Protein 8OIU (pdb70)

Secondary structure (DSSP, 8-state):
--------HHHHHHHHHHHHHHHSS---EE--EEE-HHHHHHHHHHHHHHHHHT-----HHHHHHHHHHHHHHT-TTTT----SSSSS------S----EE-EE-SSSEE-PBPS--SS--HHHHHHHHHHHHHHHHTT---GGGTS--S-EEEE-TTTT---------SS----EEE---EEEEEEETTEEEEEEEEE--EE--TTT--SHHHHHHHHHHHHHHH-HHHHT-

Structure (mmCIF, N/CA/C/O backbone):
data_8OIU
#
_entry.id   8OIU
#
loop_
_atom_site.group_PDB
_atom_site.id
_atom_site.type_symbol
_atom_site.label_atom_id
_atom_site.label_alt_id
_atom_site.label_comp_id
_atom_site.label_asym_id
_atom_site.label_entity_id
_atom_site.label_seq_id
_atom_site.pdbx_PDB_ins_code
_atom_site.Cartn_x
_atom_site.Cartn_y
_atom_site.Cartn_z
_atom_site.occupancy
_atom_site.B_iso_or_equiv
_atom_site.auth_seq_id
_atom_site.auth_comp_id
_atom_site.auth_asym_id
_atom_site.auth_atom_id
_atom_site.pdbx_PDB_model_num
ATOM 1 N N . GLU A 1 188 ? 215.094 149.263 220.230 1.00 51.68 188 GLU A N 1
ATOM 2 C CA . GLU A 1 188 ? 213.992 149.615 219.343 1.00 51.38 188 GLU A CA 1
ATOM 3 C C . GLU A 1 188 ? 212.926 148.525 219.344 1.00 53.42 188 GLU A C 1
ATOM 4 O O . GLU A 1 188 ? 211.850 148.694 218.772 1.00 54.30 188 GLU A O 1
ATOM 10 N N . GLU A 1 189 ? 213.237 147.405 219.990 1.00 54.71 189 GLU A N 1
ATOM 11 C CA . GLU A 1 189 ? 212.351 146.252 220.054 1.00 54.72 189 GLU A CA 1
ATOM 12 C C . GLU A 1 189 ? 212.241 145.780 221.496 1.00 54.14 189 GLU A C 1
ATOM 13 O O . GLU A 1 189 ? 213.254 145.663 222.194 1.00 52.95 189 GLU A O 1
ATOM 19 N N . ARG A 1 190 ? 210.989 145.459 221.854 1.00 56.05 190 ARG A N 1
ATOM 20 C CA . ARG A 1 190 ? 210.645 145.084 223.243 1.00 56.97 190 ARG A CA 1
ATOM 21 C C . ARG A 1 190 ? 210.550 143.566 223.410 1.00 55.72 190 ARG A C 1
ATOM 22 O O . ARG A 1 190 ? 210.153 142.880 222.449 1.00 53.79 190 ARG A O 1
ATOM 30 N N . ARG A 1 191 ? 210.864 143.075 224.614 1.00 55.69 191 ARG A N 1
ATOM 31 C CA . ARG A 1 191 ? 210.881 141.632 224.853 1.00 53.25 191 ARG A CA 1
ATOM 32 C C . ARG A 1 191 ? 209.540 141.243 225.465 1.00 50.71 191 ARG A C 1
ATOM 33 O O . ARG A 1 191 ? 209.245 141.567 226.616 1.00 51.43 191 ARG A O 1
ATOM 41 N N . VAL A 1 192 ? 208.720 140.536 224.691 1.00 48.92 192 VAL A N 1
ATOM 42 C CA . VAL A 1 192 ? 207.419 140.085 225.167 1.00 45.61 192 VAL A CA 1
ATOM 43 C C . VAL A 1 192 ? 207.293 138.582 224.959 1.00 42.70 192 VAL A C 1
ATOM 44 O O . VAL A 1 192 ? 207.582 138.046 223.883 1.00 42.12 192 VAL A O 1
ATOM 48 N N . LYS A 1 193 ? 206.870 137.894 226.014 1.00 41.65 193 LYS A N 1
ATOM 49 C CA . LYS A 1 193 ? 206.601 136.468 225.992 1.00 41.62 193 LYS A CA 1
ATOM 50 C C . LYS A 1 193 ? 205.204 136.235 225.420 1.00 42.03 193 LYS A C 1
ATOM 51 O O . LYS A 1 193 ? 204.590 137.135 224.840 1.00 42.90 193 LYS A O 1
ATOM 57 N N . MET A 1 194 ? 204.690 135.020 225.571 1.00 41.72 194 MET A N 1
ATOM 58 C CA . MET A 1 194 ? 203.356 134.704 225.085 1.00 39.60 194 MET A CA 1
ATOM 59 C C . MET A 1 194 ? 202.514 134.061 226.175 1.00 39.51 194 MET A C 1
ATOM 60 O O . MET A 1 194 ? 202.899 133.988 227.345 1.00 41.65 194 MET A O 1
ATOM 65 N N . ASN A 1 195 ? 201.350 133.585 225.759 1.00 37.65 195 ASN A N 1
ATOM 66 C CA . ASN A 1 195 ? 200.446 132.827 226.602 1.00 37.74 195 ASN A CA 1
ATOM 67 C C . ASN A 1 195 ? 200.372 131.381 226.124 1.00 38.59 195 ASN A C 1
ATOM 68 O O . ASN A 1 195 ? 200.819 131.039 225.026 1.00 37.35 195 ASN A O 1
ATOM 73 N N . ARG A 1 196 ? 199.805 130.525 226.976 1.00 40.05 196 ARG A N 1
ATOM 74 C CA . ARG A 1 196 ? 199.737 129.103 226.657 1.00 39.14 196 ARG A CA 1
ATOM 75 C C . ARG A 1 196 ? 198.891 128.840 225.419 1.00 37.28 196 ARG A C 1
ATOM 76 O O . ARG A 1 196 ? 199.256 128.003 224.584 1.00 35.89 196 ARG A O 1
ATOM 84 N N . MET A 1 197 ? 197.761 129.538 225.282 1.00 38.37 197 MET A N 1
ATOM 85 C CA . MET A 1 197 ? 196.879 129.293 224.146 1.00 37.20 197 MET A CA 1
ATOM 86 C C . MET A 1 197 ? 197.544 129.676 222.828 1.00 36.08 197 MET A C 1
ATOM 87 O O . MET A 1 197 ? 197.307 129.038 221.799 1.00 35.06 197 MET A O 1
ATOM 92 N N . ARG A 1 198 ? 198.389 130.710 222.834 1.00 37.19 198 ARG A N 1
ATOM 93 C CA . ARG A 1 198 ? 199.103 131.049 221.605 1.00 35.33 198 ARG A CA 1
ATOM 94 C C . ARG A 1 198 ? 200.071 129.947 221.191 1.00 33.26 198 ARG A C 1
ATOM 95 O O . ARG A 1 198 ? 200.122 129.576 220.011 1.00 32.57 198 ARG A O 1
ATOM 103 N N . LEU A 1 199 ? 200.832 129.401 222.140 1.00 33.55 199 LEU A N 1
ATOM 104 C CA . LEU A 1 199 ? 201.734 128.302 221.814 1.00 33.09 199 LEU A CA 1
ATOM 105 C C . LEU A 1 199 ? 200.955 127.089 221.324 1.00 32.48 199 LEU A C 1
ATOM 106 O O . LEU A 1 199 ? 201.346 126.437 220.347 1.00 32.57 199 LEU A O 1
ATOM 111 N N . ARG A 1 200 ? 199.838 126.776 221.986 1.00 32.47 200 ARG A N 1
ATOM 112 C CA . ARG A 1 200 ? 199.065 125.606 221.585 1.00 31.26 200 ARG A CA 1
ATOM 113 C C . ARG A 1 200 ? 198.431 125.788 220.209 1.00 31.57 200 ARG A C 1
ATOM 114 O O . ARG A 1 200 ? 198.411 124.838 219.417 1.00 31.88 200 ARG A O 1
ATOM 122 N N . ILE A 1 201 ? 197.927 126.987 219.890 1.00 31.02 201 ILE A N 1
ATOM 123 C CA . ILE A 1 201 ? 197.333 127.192 218.572 1.00 30.25 201 ILE A CA 1
ATOM 124 C C . ILE A 1 201 ? 198.412 127.151 217.500 1.00 29.07 201 ILE A C 1
ATOM 125 O O . ILE A 1 201 ? 198.198 126.604 216.415 1.00 28.47 201 ILE A O 1
ATOM 130 N N . ALA A 1 202 ? 199.598 127.694 217.792 1.00 29.49 202 ALA A N 1
ATOM 131 C CA . ALA A 1 202 ? 200.691 127.593 216.829 1.00 28.66 202 ALA A CA 1
ATOM 132 C C . ALA A 1 202 ? 201.068 126.138 216.575 1.00 27.38 202 ALA A C 1
ATOM 133 O O . ALA A 1 202 ? 201.229 125.719 215.420 1.00 25.96 202 ALA A O 1
ATOM 135 N N . GLU A 1 203 ? 201.183 125.345 217.643 1.00 27.65 203 GLU A N 1
ATOM 136 C CA . GLU A 1 203 ? 201.588 123.951 217.490 1.00 26.43 203 GLU A CA 1
ATOM 137 C C . GLU A 1 203 ? 200.534 123.160 216.726 1.00 27.22 203 GLU A C 1
ATOM 138 O O . GLU A 1 203 ? 200.863 122.410 215.799 1.00 26.62 203 GLU A O 1
ATOM 144 N N . ARG A 1 204 ? 199.258 123.319 217.088 1.00 28.16 204 ARG A N 1
ATOM 145 C CA . ARG A 1 204 ? 198.196 122.579 216.418 1.00 26.06 204 ARG A CA 1
ATOM 146 C C . ARG A 1 204 ? 197.942 123.067 214.998 1.00 24.98 204 ARG A C 1
ATOM 147 O O . ARG A 1 204 ? 197.488 122.279 214.161 1.00 25.07 204 ARG A O 1
ATOM 155 N N . LEU A 1 205 ? 198.239 124.329 214.696 1.00 24.36 205 LEU A N 1
ATOM 156 C CA . LEU A 1 205 ? 198.152 124.826 213.333 1.00 23.74 205 LEU A CA 1
ATOM 157 C C . LEU A 1 205 ? 199.271 124.282 212.463 1.00 22.50 205 LEU A C 1
ATOM 158 O O . LEU A 1 205 ? 199.028 123.920 211.306 1.00 20.52 205 LEU A O 1
ATOM 163 N N . LYS A 1 206 ? 200.493 124.208 212.997 1.00 22.02 206 LYS A N 1
ATOM 164 C CA . LYS A 1 206 ? 201.563 123.549 212.259 1.00 21.44 206 LYS A CA 1
ATOM 165 C C . LYS A 1 206 ? 201.272 122.067 212.068 1.00 22.38 206 LYS A C 1
ATOM 166 O O . LYS A 1 206 ? 201.573 121.511 211.006 1.00 23.18 206 LYS A O 1
ATOM 172 N N . GLN A 1 207 ? 200.693 121.414 213.078 1.00 22.48 207 GLN A N 1
ATOM 173 C CA . GLN A 1 207 ? 200.326 120.011 212.935 1.00 22.81 207 GLN A CA 1
ATOM 174 C C . GLN A 1 207 ? 199.221 119.820 211.905 1.00 21.58 207 GLN A C 1
ATOM 175 O O . GLN A 1 207 ? 199.188 118.793 211.218 1.00 21.94 207 GLN A O 1
ATOM 181 N N . SER A 1 208 ? 198.312 120.787 211.780 1.00 20.11 208 SER A N 1
ATOM 182 C CA . SER A 1 208 ? 197.242 120.708 210.794 1.00 19.47 208 SER A CA 1
ATOM 183 C C . SER A 1 208 ? 197.717 120.986 209.372 1.00 19.07 208 SER A C 1
ATOM 184 O O . SER A 1 208 ? 196.881 121.117 208.471 1.00 17.67 208 SER A O 1
ATOM 187 N N . GLN A 1 209 ? 199.027 121.084 209.147 1.00 19.34 209 GLN A N 1
ATOM 188 C CA . GLN A 1 209 ? 199.554 121.326 207.807 1.00 19.31 209 GLN A CA 1
ATOM 189 C C . GLN A 1 209 ? 200.572 120.300 207.340 1.00 18.93 209 GLN A C 1
ATOM 190 O O . GLN A 1 209 ? 200.661 120.067 206.130 1.00 18.53 209 GLN A O 1
ATOM 196 N N . ASN A 1 210 ? 201.344 119.678 208.230 1.00 19.25 210 ASN A N 1
ATOM 197 C CA . ASN A 1 210 ? 202.313 118.659 207.851 1.00 18.78 210 ASN A CA 1
ATOM 198 C C . ASN A 1 210 ? 201.731 117.253 207.942 1.00 19.87 210 ASN A C 1
ATOM 199 O O . ASN A 1 210 ? 202.450 116.268 207.744 1.00 19.82 210 ASN A O 1
ATOM 204 N N . THR A 1 211 ? 200.440 117.142 208.249 1.00 18.84 211 THR A N 1
ATOM 205 C CA . THR A 1 211 ? 199.780 115.846 208.325 1.00 16.75 211 THR A CA 1
ATOM 206 C C . THR A 1 211 ? 198.501 115.843 207.499 1.00 15.81 211 THR A C 1
ATOM 207 O O . THR A 1 211 ? 197.627 114.996 207.701 1.00 17.49 211 THR A O 1
ATOM 211 N N . ALA A 1 212 ? 198.381 116.787 206.569 1.00 15.38 212 ALA A N 1
ATOM 212 C CA . ALA A 1 212 ? 197.189 116.882 205.732 1.00 14.86 212 ALA A CA 1
ATOM 213 C C . ALA A 1 212 ? 197.535 117.666 204.480 1.00 14.58 212 ALA A C 1
ATOM 214 O O . ALA A 1 212 ? 197.963 118.821 204.573 1.00 16.75 212 ALA A O 1
ATOM 216 N N . ALA A 1 213 ? 197.348 117.050 203.317 1.00 13.35 213 ALA A N 1
ATOM 217 C CA . ALA A 1 213 ? 197.615 117.706 202.040 1.00 13.54 213 ALA A CA 1
ATOM 218 C C . ALA A 1 213 ? 196.506 118.711 201.764 1.00 13.57 213 ALA A C 1
ATOM 219 O O . ALA A 1 213 ? 195.362 118.338 201.504 1.00 12.85 213 ALA A O 1
ATOM 221 N N . SER A 1 214 ? 196.844 119.995 201.812 1.00 13.68 214 SER A N 1
ATOM 222 C CA . SER A 1 214 ? 195.860 121.062 201.687 1.00 12.66 214 SER A CA 1
ATOM 223 C C . SER A 1 214 ? 195.839 121.585 200.256 1.00 12.74 214 SER A C 1
ATOM 224 O O . SER A 1 214 ? 196.879 121.973 199.714 1.00 13.51 214 SER A O 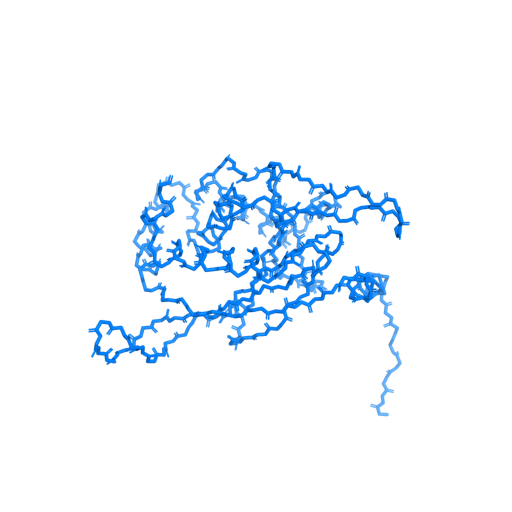1
ATOM 227 N N . LEU A 1 215 ? 194.655 121.594 199.649 1.00 12.30 215 LEU A N 1
ATOM 228 C CA . LEU A 1 215 ? 194.447 122.144 198.318 1.00 10.88 215 LEU A CA 1
ATOM 229 C C . LEU A 1 215 ? 193.209 123.022 198.340 1.00 10.48 215 LEU A C 1
ATOM 230 O O . LEU A 1 215 ? 192.201 122.661 198.951 1.00 11.79 215 LEU A O 1
ATOM 235 N N . THR A 1 216 ? 193.280 124.161 197.665 1.00 9.12 216 THR A N 1
ATOM 236 C CA . THR A 1 216 ? 192.225 125.159 197.714 1.00 9.07 216 THR A CA 1
ATOM 237 C C . THR A 1 216 ? 191.615 125.348 196.329 1.00 10.00 216 THR A C 1
ATOM 238 O O . THR A 1 216 ? 192.312 125.357 195.314 1.00 11.91 216 THR A O 1
ATOM 242 N N . THR A 1 217 ? 190.281 125.427 196.324 1.00 9.05 217 THR A N 1
ATOM 243 C CA . THR A 1 217 ? 189.563 125.690 195.057 1.00 9.01 217 THR A CA 1
ATOM 244 C C . THR A 1 217 ? 188.646 126.888 195.261 1.00 8.98 217 THR A C 1
ATOM 245 O O . THR A 1 217 ? 188.100 127.035 196.370 1.00 11.05 217 THR A O 1
ATOM 249 N N . PHE A 1 218 ? 188.487 127.694 194.224 1.00 8.25 218 PHE A N 1
ATOM 250 C CA . PHE A 1 218 ? 187.637 128.873 194.264 1.00 7.82 218 PHE A CA 1
ATOM 251 C C . PHE A 1 218 ? 186.508 128.751 193.251 1.00 9.76 218 PHE A C 1
ATOM 252 O O . PHE A 1 218 ? 186.575 127.950 192.315 1.00 10.87 218 PHE A O 1
ATOM 260 N N . ASN A 1 219 ? 185.464 129.554 193.450 1.00 10.12 219 ASN A N 1
ATOM 261 C CA . ASN A 1 219 ? 184.380 129.656 192.484 1.00 9.52 219 ASN A CA 1
ATOM 262 C C . ASN A 1 219 ? 183.654 130.975 192.685 1.00 8.57 219 ASN A C 1
ATOM 263 O O . ASN A 1 219 ? 183.818 131.643 193.707 1.00 9.00 219 ASN A O 1
ATOM 268 N N . GLU A 1 220 ? 182.848 131.333 191.695 1.00 9.73 220 GLU A N 1
ATOM 269 C CA . GLU A 1 220 ? 182.097 132.576 191.706 1.00 10.89 220 GLU A CA 1
ATOM 270 C C . GLU A 1 220 ? 180.606 132.282 191.798 1.00 11.95 220 GLU A C 1
ATOM 271 O O . GLU A 1 220 ? 180.081 131.419 191.089 1.00 13.38 220 GLU A O 1
ATOM 277 N N . VAL A 1 221 ? 179.921 133.008 192.679 1.00 9.59 221 VAL A N 1
ATOM 278 C CA . VAL A 1 221 ? 178.498 132.772 192.894 1.00 10.18 221 VAL A CA 1
ATOM 279 C C . VAL A 1 221 ? 177.725 134.085 192.932 1.00 12.05 221 VAL A C 1
ATOM 280 O O . VAL A 1 221 ? 178.028 134.980 193.728 1.00 12.42 221 VAL A O 1
ATOM 284 N N . ASP A 1 222 ? 176.724 134.211 192.065 1.00 12.46 222 ASP A N 1
ATOM 285 C CA . ASP A 1 222 ? 175.817 135.347 192.132 1.00 12.71 222 ASP A CA 1
ATOM 286 C C . ASP A 1 222 ? 174.942 135.228 193.372 1.00 13.96 222 ASP A C 1
ATOM 287 O O . ASP A 1 222 ? 174.527 134.132 193.755 1.00 14.31 222 ASP A O 1
ATOM 292 N N . MET A 1 223 ? 174.658 136.365 194.004 1.00 14.16 223 MET A N 1
ATOM 293 C CA . MET A 1 223 ? 174.123 136.355 195.358 1.00 14.27 223 MET A CA 1
ATOM 294 C C . MET A 1 223 ? 172.939 137.298 195.542 1.00 17.72 223 MET A C 1
ATOM 295 O O . MET A 1 223 ? 172.452 137.445 196.668 1.00 19.06 223 MET A O 1
ATOM 300 N N . SER A 1 224 ? 172.453 137.924 194.467 1.00 17.92 224 SER A N 1
ATOM 301 C CA . SER A 1 224 ? 171.387 138.916 194.589 1.00 18.11 224 SER A CA 1
ATOM 302 C C . SER A 1 224 ? 170.095 138.299 195.115 1.00 19.97 224 SER A C 1
ATOM 303 O O . SER A 1 224 ? 169.401 138.903 195.948 1.00 22.86 224 SER A O 1
ATOM 306 N N . ALA A 1 225 ? 169.747 137.107 194.626 1.00 18.11 225 ALA A N 1
ATOM 307 C CA . ALA A 1 225 ? 168.530 136.448 195.086 1.00 20.09 225 ALA A CA 1
ATOM 308 C C . ALA A 1 225 ? 168.588 136.190 196.584 1.00 23.19 225 ALA A C 1
ATOM 309 O O . ALA A 1 225 ? 167.595 136.383 197.297 1.00 25.07 225 ALA A O 1
ATOM 311 N N . LEU A 1 226 ? 169.752 135.765 197.078 1.00 22.75 226 LEU A N 1
ATOM 312 C CA . LEU A 1 226 ? 169.921 135.600 198.515 1.00 20.32 226 LEU A CA 1
ATOM 313 C C . LEU A 1 226 ? 169.719 136.919 199.245 1.00 21.27 226 LEU A C 1
ATOM 314 O O . LEU A 1 226 ? 169.135 136.945 200.330 1.00 22.02 226 LEU A O 1
ATOM 319 N N . ILE A 1 227 ? 170.173 138.029 198.661 1.00 21.77 227 ILE A N 1
ATOM 320 C CA . ILE A 1 227 ? 170.034 139.324 199.324 1.00 22.20 227 ILE A CA 1
ATOM 321 C C . ILE A 1 227 ? 168.565 139.714 199.452 1.00 22.78 227 ILE A C 1
ATOM 322 O O . ILE A 1 227 ? 168.108 140.124 200.528 1.00 23.66 227 ILE A O 1
ATOM 327 N N . GLU A 1 228 ? 167.806 139.615 198.357 1.00 22.17 228 GLU A N 1
ATOM 328 C CA . GLU A 1 228 ? 166.399 140.010 198.428 1.00 23.36 228 GLU A CA 1
ATOM 329 C C . GLU A 1 228 ? 165.618 139.086 199.358 1.00 24.04 228 GLU A C 1
ATOM 330 O O . GLU A 1 228 ? 164.829 139.550 200.202 1.00 25.80 228 GLU A O 1
ATOM 336 N N . PHE A 1 229 ? 165.837 137.774 199.224 1.00 23.26 229 PHE A N 1
ATOM 337 C CA . PHE A 1 229 ? 165.244 136.807 200.136 1.00 25.24 229 PHE A CA 1
ATOM 338 C C . PHE A 1 229 ? 165.544 137.177 201.581 1.00 27.74 229 PHE A C 1
ATOM 339 O O . PHE A 1 229 ? 164.637 137.256 202.423 1.00 28.34 229 PHE A O 1
ATOM 347 N N . ARG A 1 230 ? 166.818 137.446 201.873 1.00 27.15 230 ARG A N 1
ATOM 348 C CA . ARG A 1 230 ? 167.229 137.682 203.246 1.00 25.68 230 ARG A CA 1
ATOM 349 C C . ARG A 1 230 ? 166.598 138.946 203.799 1.00 25.44 230 ARG A C 1
ATOM 350 O O . ARG A 1 230 ? 166.116 138.935 204.926 1.00 27.26 230 ARG A O 1
ATOM 358 N N . ASN A 1 231 ? 166.537 140.032 203.024 1.00 25.90 231 ASN A N 1
ATOM 359 C CA . ASN A 1 231 ? 165.991 141.257 203.604 1.00 28.12 231 ASN A CA 1
ATOM 360 C C . ASN A 1 231 ? 164.492 141.124 203.854 1.00 28.59 231 ASN A C 1
ATOM 361 O O . ASN A 1 231 ? 164.009 141.388 204.970 1.00 28.00 231 ASN A O 1
ATOM 366 N N . LYS A 1 232 ? 163.743 140.669 202.841 1.00 28.18 232 LYS A N 1
ATOM 367 C CA . LYS A 1 232 ? 162.294 140.590 203.001 1.00 28.28 232 LYS A CA 1
ATOM 368 C C . LYS A 1 232 ? 161.921 139.637 204.129 1.00 27.73 232 LYS A C 1
ATOM 369 O O . LYS A 1 232 ? 161.213 140.010 205.080 1.00 27.32 232 LYS A O 1
ATOM 375 N N . TYR A 1 233 ? 162.427 138.416 204.082 1.00 27.38 233 TYR A N 1
ATOM 376 C CA . TYR A 1 233 ? 161.996 137.500 205.117 1.00 27.99 233 TYR A CA 1
ATOM 377 C C . TYR A 1 233 ? 162.827 137.626 206.382 1.00 29.76 233 TYR A C 1
ATOM 378 O O . TYR A 1 233 ? 162.474 137.017 207.388 1.00 30.76 233 TYR A O 1
ATOM 387 N N . LYS A 1 234 ? 163.837 138.497 206.393 1.00 29.60 234 LYS A N 1
ATOM 388 C CA . LYS A 1 234 ? 164.484 138.883 207.636 1.00 29.03 234 LYS A CA 1
ATOM 389 C C . LYS A 1 234 ? 163.580 139.787 208.447 1.00 29.91 234 LYS A C 1
ATOM 390 O O . LYS A 1 234 ? 163.395 139.574 209.648 1.00 31.54 234 LYS A O 1
ATOM 396 N N . ASP A 1 235 ? 162.995 140.803 207.807 1.00 30.52 235 ASP A N 1
ATOM 397 C CA . ASP A 1 235 ? 162.018 141.599 208.545 1.00 31.01 235 ASP A CA 1
ATOM 398 C C . ASP A 1 235 ? 160.814 140.742 208.923 1.00 30.81 235 ASP A C 1
ATOM 399 O O . ASP A 1 235 ? 160.295 140.843 210.045 1.00 31.85 235 ASP A O 1
ATOM 404 N N . GLU A 1 236 ? 160.391 139.850 208.020 1.00 30.52 236 GLU A N 1
ATOM 405 C CA . GLU A 1 236 ? 159.283 138.952 208.336 1.00 31.90 236 GLU A CA 1
ATOM 406 C C . GLU A 1 236 ? 159.585 138.078 209.556 1.00 33.41 236 GLU A C 1
ATOM 407 O O . GLU A 1 236 ? 158.761 137.953 210.468 1.00 34.41 236 GLU A O 1
ATOM 413 N N . VAL A 1 237 ? 160.776 137.474 209.600 1.00 31.48 237 VAL A N 1
ATOM 414 C CA . VAL A 1 237 ? 161.090 136.528 210.665 1.00 31.64 237 VAL A CA 1
ATOM 415 C C . VAL A 1 237 ? 161.425 137.262 211.957 1.00 33.58 237 VAL A C 1
ATOM 416 O O . VAL A 1 237 ? 161.242 136.725 213.054 1.00 34.01 237 VAL A O 1
ATOM 420 N N . LEU A 1 238 ? 161.924 138.495 211.855 1.00 33.31 238 LEU A N 1
ATOM 421 C CA . LEU A 1 238 ? 162.109 139.304 213.051 1.00 33.39 238 LEU A CA 1
ATOM 422 C C . LEU A 1 238 ? 160.766 139.645 213.675 1.00 35.06 238 LEU A C 1
ATOM 423 O O . LEU A 1 238 ? 160.623 139.648 214.903 1.00 35.53 238 LEU A O 1
ATOM 428 N N . LYS A 1 239 ? 159.766 139.93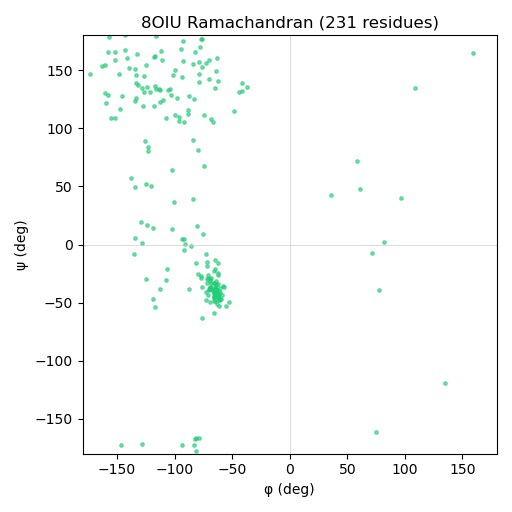9 212.840 1.00 34.66 239 LYS A N 1
ATOM 429 C CA . LYS A 1 239 ? 158.413 140.106 213.352 1.00 37.31 239 LYS A CA 1
ATOM 430 C C . LYS A 1 239 ? 157.893 138.806 213.964 1.00 37.40 239 LYS A C 1
ATOM 431 O O . LYS A 1 239 ? 157.339 138.821 215.068 1.00 37.31 239 LYS A O 1
ATOM 437 N N . LYS A 1 240 ? 158.100 137.675 213.287 1.00 37.15 240 LYS A N 1
ATOM 438 C CA . LYS A 1 240 ? 157.454 136.428 213.692 1.00 38.96 240 LYS A CA 1
ATOM 439 C C . LYS A 1 240 ? 158.116 135.804 214.918 1.00 39.52 240 LYS A C 1
ATOM 440 O O . LYS A 1 240 ? 157.491 135.678 215.976 1.00 40.33 240 LYS A O 1
ATOM 446 N N . THR A 1 241 ? 159.384 135.406 214.796 1.00 37.17 241 THR A N 1
ATOM 447 C CA . THR A 1 241 ? 160.069 134.678 215.855 1.00 35.87 241 THR A CA 1
ATOM 448 C C . THR A 1 241 ? 161.117 135.497 216.591 1.00 35.66 241 THR A C 1
ATOM 449 O O . THR A 1 241 ? 161.348 135.243 217.777 1.00 34.84 241 THR A O 1
ATOM 453 N N . GLY A 1 242 ? 161.757 136.457 215.930 1.00 35.15 242 GLY A N 1
ATOM 454 C CA . GLY A 1 242 ? 162.738 137.290 216.590 1.00 34.86 242 GLY A CA 1
ATOM 455 C C . GLY A 1 242 ? 164.176 136.868 216.409 1.00 33.58 242 GLY A C 1
ATOM 456 O O . GLY A 1 242 ? 164.955 136.937 217.366 1.00 33.29 242 GLY A O 1
ATOM 457 N N . VAL A 1 243 ? 164.559 136.428 215.210 1.00 32.79 243 VAL A N 1
ATOM 458 C CA . VAL A 1 243 ? 165.941 136.089 214.905 1.00 30.53 243 VAL A CA 1
ATOM 459 C C . VAL A 1 243 ? 166.372 136.888 213.683 1.00 29.64 243 VAL A C 1
ATOM 460 O O . VAL A 1 243 ? 165.556 137.290 212.852 1.00 31.80 243 VAL A O 1
ATOM 464 N N . LYS A 1 244 ? 167.678 137.119 213.586 1.00 28.31 244 LYS A N 1
ATOM 465 C CA . LYS A 1 244 ? 168.256 137.912 212.508 1.00 29.20 244 LYS A CA 1
ATOM 466 C C . LYS A 1 244 ? 168.655 136.979 211.372 1.00 29.04 244 LYS A C 1
ATOM 467 O O . LYS A 1 244 ? 169.653 136.258 211.473 1.00 28.94 244 LYS A O 1
ATOM 473 N N . LEU A 1 245 ? 167.875 136.994 210.296 1.00 28.05 245 LEU A N 1
ATOM 474 C CA . LEU A 1 245 ? 168.198 136.189 209.128 1.00 26.62 245 LEU A CA 1
ATOM 475 C C . LEU A 1 245 ? 169.499 136.681 208.505 1.00 27.22 245 LEU A C 1
ATOM 476 O O . LEU A 1 245 ? 169.701 137.886 208.336 1.00 27.61 245 LEU A O 1
ATOM 481 N N . GLY A 1 246 ? 170.382 135.747 208.167 1.00 26.03 246 GLY A N 1
ATOM 482 C CA . GLY A 1 246 ? 171.656 136.095 207.572 1.00 24.87 246 GLY A CA 1
ATOM 483 C C . GLY A 1 246 ? 172.095 135.096 206.524 1.00 22.52 246 GLY A C 1
ATOM 484 O O . GLY A 1 246 ? 171.391 134.118 206.264 1.00 22.44 246 GLY A O 1
ATOM 485 N N . PHE A 1 247 ? 173.256 135.326 205.912 1.00 21.62 247 PHE A N 1
ATOM 486 C CA . PHE A 1 247 ? 173.732 134.449 204.852 1.00 20.08 247 PHE A CA 1
ATOM 487 C C . PHE A 1 247 ? 174.308 133.147 205.380 1.00 20.70 247 PHE A C 1
ATOM 488 O O . PHE A 1 247 ? 174.273 132.130 204.675 1.00 19.94 247 PHE A O 1
ATOM 496 N N . MET A 1 248 ? 174.850 133.166 206.600 1.00 22.10 248 MET A N 1
ATOM 497 C CA . MET A 1 248 ? 175.541 131.997 207.126 1.00 21.49 248 MET A CA 1
ATOM 498 C C . MET A 1 248 ? 174.600 130.815 207.287 1.00 20.60 248 MET A C 1
ATOM 499 O O . MET A 1 248 ? 175.016 129.668 207.102 1.00 21.17 248 MET A O 1
ATOM 504 N N . SER A 1 249 ? 173.335 131.065 207.628 1.00 19.76 249 SER A N 1
ATOM 505 C CA . SER A 1 249 ? 172.370 129.975 207.719 1.00 20.29 249 SER A CA 1
ATOM 506 C C . SER A 1 249 ? 172.170 129.307 206.365 1.00 20.01 249 SER A C 1
ATOM 507 O O . SER A 1 249 ? 172.153 128.074 206.262 1.00 21.18 249 SER A O 1
ATOM 510 N N . ALA A 1 250 ? 172.019 130.111 205.310 1.00 19.02 250 ALA A N 1
ATOM 511 C CA . ALA A 1 250 ? 171.856 129.549 203.975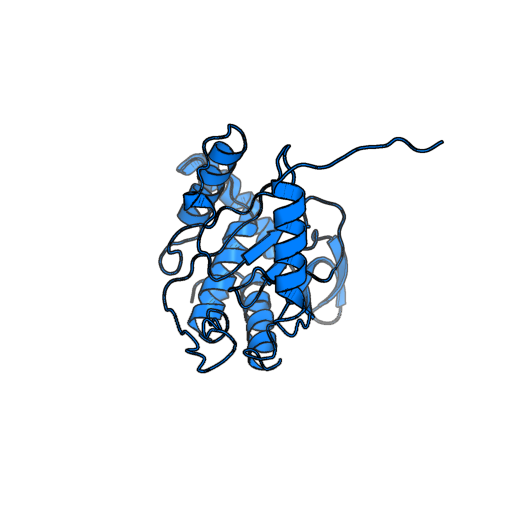 1.00 19.21 250 ALA A CA 1
ATOM 512 C C . ALA A 1 250 ? 173.091 128.764 203.558 1.00 16.77 250 ALA A C 1
ATOM 513 O O . ALA A 1 250 ? 172.980 127.670 202.990 1.00 17.43 250 ALA A O 1
ATOM 515 N N . PHE A 1 251 ? 174.278 129.306 203.836 1.00 16.39 251 PHE A N 1
ATOM 516 C CA . PHE A 1 251 ? 175.504 128.608 203.467 1.00 14.68 251 PHE A CA 1
ATOM 517 C C . PHE A 1 251 ? 175.644 127.298 204.230 1.00 14.69 251 PHE A C 1
ATOM 518 O O . PHE A 1 251 ? 176.039 126.277 203.656 1.00 15.35 251 PHE A O 1
ATOM 526 N N . SER A 1 252 ? 175.309 127.303 205.521 1.00 14.96 252 SER A N 1
ATOM 527 C CA . SER A 1 252 ? 175.383 126.080 206.311 1.00 15.66 252 SER A CA 1
ATOM 528 C C . SER A 1 252 ? 174.388 125.040 205.817 1.00 15.26 252 SER A C 1
ATOM 529 O O . SER A 1 252 ? 174.706 123.848 205.765 1.00 15.66 252 SER A O 1
ATOM 532 N N . ARG A 1 253 ? 173.176 125.465 205.453 1.00 14.94 253 ARG A N 1
ATOM 533 C CA . ARG A 1 253 ? 172.197 124.509 204.943 1.00 16.23 253 ARG A CA 1
ATOM 534 C C . ARG A 1 253 ? 172.635 123.921 203.607 1.00 15.84 253 ARG A C 1
ATOM 535 O O . ARG A 1 253 ? 172.486 122.714 203.374 1.00 15.58 253 ARG A O 1
ATOM 543 N N . ALA A 1 254 ? 173.174 124.757 202.715 1.00 15.56 254 ALA A N 1
ATOM 544 C CA . ALA A 1 254 ? 173.676 124.244 201.444 1.00 13.07 254 ALA A CA 1
ATOM 545 C C . ALA A 1 254 ? 174.826 123.274 201.667 1.00 14.67 254 ALA A C 1
ATOM 546 O O . ALA A 1 254 ? 174.923 122.242 200.991 1.00 14.93 254 ALA A O 1
ATOM 548 N N . VAL A 1 255 ? 175.704 123.588 202.620 1.00 15.03 255 VAL A N 1
ATOM 549 C CA . VAL A 1 255 ? 176.798 122.688 202.969 1.00 13.92 255 VAL A CA 1
ATOM 550 C C . VAL A 1 255 ? 176.254 121.361 203.481 1.00 14.11 255 VAL A C 1
ATOM 551 O O . VAL A 1 255 ? 176.757 120.288 203.126 1.00 14.41 255 VAL A O 1
ATOM 555 N N . VAL A 1 256 ? 175.219 121.412 204.322 1.00 13.94 256 VAL A N 1
ATOM 556 C CA . VAL A 1 256 ? 174.633 120.189 204.862 1.00 13.94 256 VAL A CA 1
ATOM 557 C C . VAL A 1 256 ? 174.066 119.330 203.741 1.00 13.53 256 VAL A C 1
ATOM 558 O O . VAL A 1 256 ? 174.283 118.114 203.701 1.00 13.30 256 VAL A O 1
ATOM 562 N N . LEU A 1 257 ? 173.335 119.947 202.811 1.00 14.22 257 LEU A N 1
ATOM 563 C CA . LEU A 1 257 ? 172.770 119.181 201.702 1.00 14.28 257 LEU A CA 1
ATOM 564 C C . LEU A 1 257 ? 173.862 118.576 200.825 1.00 14.04 257 LEU A C 1
ATOM 565 O O . LEU A 1 257 ? 173.785 117.397 200.448 1.00 13.85 257 LEU A O 1
ATOM 570 N N . ALA A 1 258 ? 174.889 119.362 200.495 1.00 13.77 258 ALA A N 1
ATOM 571 C CA . ALA A 1 258 ? 175.943 118.867 199.621 1.00 12.85 258 ALA A CA 1
ATOM 572 C C . ALA A 1 258 ? 176.791 117.791 200.286 1.00 12.39 258 ALA A C 1
ATOM 573 O O . ALA A 1 258 ? 177.336 116.932 199.588 1.00 12.01 258 ALA A O 1
ATOM 575 N N . ILE A 1 259 ? 176.933 117.821 201.610 1.00 13.11 259 ILE A N 1
ATOM 576 C CA . ILE A 1 259 ? 177.492 116.675 202.317 1.00 12.84 259 ILE A CA 1
ATOM 577 C C . ILE A 1 259 ? 176.543 115.484 202.302 1.00 12.42 259 ILE A C 1
ATOM 578 O O . ILE A 1 259 ? 177.000 114.338 202.187 1.00 12.89 259 ILE A O 1
ATOM 583 N N . ARG A 1 260 ? 175.235 115.719 202.411 1.00 13.33 260 ARG A N 1
ATOM 584 C CA . ARG A 1 260 ? 174.285 114.616 202.378 1.00 14.46 260 ARG A CA 1
ATOM 585 C C . ARG A 1 260 ? 174.339 113.878 201.048 1.00 14.29 260 ARG A C 1
ATOM 586 O O . ARG A 1 260 ? 174.162 112.655 201.011 1.00 13.64 260 ARG A O 1
ATOM 594 N N . ASP A 1 261 ? 174.592 114.593 199.950 1.00 14.70 261 ASP A N 1
ATOM 595 C CA . ASP A 1 261 ? 174.644 113.915 198.658 1.00 14.01 261 ASP A CA 1
ATOM 596 C C . ASP A 1 261 ? 176.048 113.432 198.295 1.00 14.39 261 ASP A C 1
ATOM 597 O O . ASP A 1 261 ? 176.231 112.833 197.229 1.00 15.33 261 ASP A O 1
ATOM 602 N N . LEU A 1 262 ? 177.038 113.673 199.169 1.00 14.64 262 LEU A N 1
ATOM 603 C CA . LEU A 1 262 ? 178.440 113.192 198.964 1.00 14.98 262 LEU A CA 1
ATOM 604 C C . LEU A 1 262 ? 179.038 113.023 200.361 1.00 15.09 262 LEU A C 1
ATOM 605 O O . LEU A 1 262 ? 179.293 114.057 201.009 1.00 15.65 262 LEU A O 1
ATOM 610 N N . PRO A 1 263 ? 179.289 111.793 200.870 1.00 15.82 263 PRO A N 1
ATOM 611 C CA . PRO A 1 263 ? 179.648 111.649 202.290 1.00 16.56 263 PRO A CA 1
ATOM 612 C C . PRO A 1 263 ? 181.138 111.673 202.600 1.00 17.50 263 PRO A C 1
ATOM 613 O O . PRO A 1 263 ? 181.499 111.472 203.763 1.00 17.96 263 PRO A O 1
ATOM 617 N N . VAL A 1 264 ? 182.009 111.906 201.623 1.00 17.75 264 VAL A N 1
ATOM 618 C CA . VAL A 1 264 ? 183.449 111.860 201.853 1.00 18.23 264 VAL A CA 1
ATOM 619 C C . VAL A 1 264 ? 183.993 113.138 202.471 1.00 16.96 264 VAL A C 1
ATOM 620 O O . VAL A 1 264 ? 185.118 113.122 202.993 1.00 16.73 264 VAL A O 1
ATOM 624 N N . VAL A 1 265 ? 183.246 114.241 202.439 1.00 15.83 265 VAL A N 1
ATOM 625 C CA . VAL A 1 265 ? 183.706 115.478 203.057 1.00 15.93 265 VAL A CA 1
ATOM 626 C C . VAL A 1 265 ? 183.757 115.381 204.578 1.00 17.07 265 VAL A C 1
ATOM 627 O O . VAL A 1 265 ? 184.695 115.907 205.194 1.00 17.20 265 VAL A O 1
ATOM 631 N N . ASN A 1 266 ? 182.794 114.704 205.198 1.00 15.82 266 ASN A N 1
ATOM 632 C CA . ASN A 1 266 ? 182.764 114.511 206.640 1.00 15.39 266 ASN A CA 1
ATOM 633 C C . ASN A 1 266 ? 183.676 113.386 207.110 1.00 16.50 266 ASN A C 1
ATOM 634 O O . ASN A 1 266 ? 183.532 112.923 208.247 1.00 17.66 266 ASN A O 1
ATOM 639 N N . ALA A 1 267 ? 184.608 112.938 206.276 1.00 17.64 267 ALA A N 1
ATOM 640 C CA . ALA A 1 267 ? 185.516 111.867 206.647 1.00 18.67 267 ALA A CA 1
ATOM 641 C C . ALA A 1 267 ? 186.620 112.396 207.560 1.00 19.62 267 ALA A C 1
ATOM 642 O O . ALA A 1 267 ? 186.781 113.603 207.753 1.00 21.02 267 ALA A O 1
ATOM 644 N N . SER A 1 268 ? 187.393 111.475 208.135 1.00 18.84 268 SER A N 1
ATOM 645 C CA . SER A 1 268 ? 188.501 111.849 209.005 1.00 18.27 268 SER A CA 1
ATOM 646 C C . SER A 1 268 ? 189.496 110.704 209.154 1.00 19.14 268 SER A C 1
ATOM 647 O O . SER A 1 268 ? 189.107 109.570 209.449 1.00 21.67 268 SER A O 1
ATOM 650 N N . ILE A 1 269 ? 190.780 110.992 208.953 1.00 18.30 269 ILE A N 1
ATOM 651 C CA . ILE A 1 269 ? 191.837 110.006 209.145 1.00 19.55 269 ILE A CA 1
ATOM 652 C C . ILE A 1 269 ? 192.214 109.989 210.620 1.00 22.45 269 ILE A C 1
ATOM 653 O O . ILE A 1 269 ? 193.099 110.738 211.048 1.00 24.36 269 ILE A O 1
ATOM 658 N N . GLU A 1 270 ? 191.549 109.149 211.414 1.00 23.93 270 GLU A N 1
ATOM 659 C CA . GLU A 1 270 ? 191.841 109.109 212.842 1.00 26.00 270 GLU A CA 1
ATOM 660 C C . GLU A 1 270 ? 192.902 108.087 213.214 1.00 29.89 270 GLU A C 1
ATOM 661 O O . GLU A 1 270 ? 193.282 108.011 214.387 1.00 30.34 270 GLU A O 1
ATOM 667 N N . GLY A 1 271 ? 193.381 107.295 212.260 1.00 29.42 271 GLY A N 1
ATOM 668 C CA . GLY A 1 271 ? 194.401 106.315 212.539 1.00 30.72 271 GLY A CA 1
ATOM 669 C C . GLY A 1 271 ? 195.686 106.962 213.013 1.00 32.09 271 GLY A C 1
ATOM 670 O O . GLY A 1 271 ? 196.100 108.014 212.518 1.00 31.13 271 GLY A O 1
ATOM 671 N N . PRO A 1 272 ? 196.346 106.336 213.986 1.00 33.74 272 PRO A N 1
ATOM 672 C CA . PRO A 1 272 ? 197.555 106.939 214.564 1.00 35.37 272 PRO A CA 1
ATOM 673 C C . PRO A 1 272 ? 198.751 106.840 213.632 1.00 36.66 272 PRO A C 1
ATOM 674 O O . PRO A 1 272 ? 199.699 106.098 213.910 1.00 37.61 272 PRO A O 1
ATOM 678 N N . ASN A 1 273 ? 198.684 107.555 212.504 1.00 37.03 273 ASN A N 1
ATOM 679 C CA . ASN A 1 273 ? 199.752 107.640 211.511 1.00 36.62 273 ASN A CA 1
ATOM 680 C C . ASN A 1 273 ? 199.868 106.319 210.752 1.00 36.27 273 ASN A C 1
ATOM 681 O O . ASN A 1 273 ? 200.566 106.229 209.736 1.00 37.26 273 ASN A O 1
ATOM 686 N N . GLY A 1 274 ? 199.125 105.309 211.196 1.00 35.08 274 GLY A N 1
ATOM 687 C CA . GLY A 1 274 ? 199.123 104.007 210.562 1.00 34.74 274 GLY A CA 1
ATOM 688 C C . GLY A 1 274 ? 197.925 103.186 210.990 1.00 34.51 274 GLY A C 1
ATOM 689 O O . GLY A 1 274 ? 197.392 103.390 212.085 1.00 33.40 274 GLY A O 1
ATOM 690 N N . GLY A 1 275 ? 197.496 102.253 210.144 1.00 34.70 275 GLY A N 1
ATOM 691 C CA . GLY A 1 275 ? 196.293 101.495 210.423 1.00 32.43 275 GLY A CA 1
ATOM 692 C C . GLY A 1 275 ? 195.082 102.399 210.511 1.00 31.13 275 GLY A C 1
ATOM 693 O O . GLY A 1 275 ? 194.287 102.298 211.449 1.00 29.13 275 GLY A O 1
ATOM 694 N N . ASP A 1 276 ? 194.942 103.293 209.534 1.00 30.08 276 ASP A N 1
ATOM 695 C CA . ASP A 1 276 ? 193.923 104.333 209.584 1.00 28.35 276 ASP A CA 1
ATOM 696 C C . ASP A 1 276 ? 192.526 103.727 209.574 1.00 28.73 276 ASP A C 1
ATOM 697 O O . ASP A 1 276 ? 192.344 102.559 209.221 1.00 29.68 276 ASP A O 1
ATOM 702 N N . THR A 1 277 ? 191.546 104.510 210.016 1.00 27.67 277 THR A N 1
ATOM 703 C CA . THR A 1 277 ? 190.191 104.003 210.182 1.00 24.09 277 THR A CA 1
ATOM 704 C C . THR A 1 277 ? 189.231 105.079 209.661 1.00 22.56 277 THR A C 1
ATOM 705 O O . THR A 1 277 ? 188.442 105.652 210.419 1.00 24.87 277 THR A O 1
ATOM 709 N N . ILE A 1 278 ? 189.398 105.463 208.391 1.00 21.88 278 ILE A N 1
ATOM 710 C CA . ILE A 1 278 ? 188.623 106.539 207.773 1.00 21.81 278 ILE A CA 1
ATOM 711 C C . ILE A 1 278 ? 187.156 106.469 208.174 1.00 24.02 278 ILE A C 1
ATOM 712 O O . ILE A 1 278 ? 186.535 105.402 208.137 1.00 25.40 278 ILE A O 1
ATOM 717 N N . VAL A 1 279 ? 186.602 107.613 208.576 1.00 23.13 279 VAL A N 1
ATOM 718 C CA . VAL A 1 279 ? 185.250 107.645 209.115 1.00 21.53 279 VAL A CA 1
ATOM 719 C C . VAL A 1 279 ? 184.280 108.147 208.062 1.00 22.48 279 VAL A C 1
ATOM 720 O O . VAL A 1 279 ? 184.622 108.990 207.225 1.00 23.19 279 VAL A O 1
ATOM 724 N N . TYR A 1 280 ? 183.063 107.621 208.092 1.00 22.20 280 TYR A N 1
ATOM 725 C CA . TYR A 1 280 ? 181.943 108.193 207.365 1.00 21.73 280 TYR A CA 1
ATOM 726 C C . TYR A 1 280 ? 180.790 108.393 208.336 1.00 21.36 280 TYR A C 1
ATOM 727 O O . TYR A 1 280 ? 180.296 107.440 208.945 1.00 22.53 280 TYR A O 1
ATOM 736 N N . ARG A 1 281 ? 180.371 109.647 208.484 1.00 20.39 281 ARG A N 1
ATOM 737 C CA . ARG A 1 281 ? 179.423 110.008 209.526 1.00 20.34 281 ARG A CA 1
ATOM 738 C C . ARG A 1 281 ? 178.215 110.687 208.903 1.00 19.10 281 ARG A C 1
ATOM 739 O O . ARG A 1 281 ? 178.347 111.543 208.024 1.00 18.12 281 ARG A O 1
ATOM 747 N N . ASP A 1 282 ? 177.032 110.291 209.368 1.00 18.95 282 ASP A N 1
ATOM 748 C CA . ASP A 1 282 ? 175.791 110.921 208.940 1.00 18.87 282 ASP A CA 1
ATOM 749 C C . ASP A 1 282 ? 175.567 112.275 209.594 1.00 19.38 282 ASP A C 1
ATOM 750 O O . ASP A 1 282 ? 175.038 113.187 208.948 1.00 19.82 282 ASP A O 1
ATOM 755 N N . TYR A 1 283 ? 175.952 112.425 210.858 1.00 19.66 283 TYR A N 1
ATOM 756 C CA . TYR A 1 283 ? 175.748 113.673 211.578 1.00 18.54 283 TYR A CA 1
ATOM 757 C C . TYR A 1 283 ? 176.802 114.695 211.175 1.00 17.59 283 TYR A C 1
ATOM 758 O O . TYR A 1 283 ? 177.975 114.354 211.000 1.00 18.23 283 TYR A O 1
ATOM 767 N N . VAL A 1 284 ? 176.380 115.946 211.029 1.00 17.85 284 VAL A N 1
ATOM 768 C CA . VAL A 1 284 ? 177.272 117.049 210.693 1.00 18.98 284 VAL A CA 1
ATOM 769 C C . VAL A 1 284 ? 177.281 118.033 211.855 1.00 20.28 284 VAL A C 1
ATOM 770 O O . VAL A 1 284 ? 176.225 118.379 212.398 1.00 20.72 284 VAL A O 1
ATOM 774 N N . ASP A 1 285 ? 178.472 118.469 212.249 1.00 18.76 285 ASP A N 1
ATOM 775 C CA . ASP A 1 285 ? 178.678 119.306 213.429 1.00 17.96 285 ASP A CA 1
ATOM 776 C C . ASP A 1 285 ? 179.428 120.566 213.006 1.00 17.95 285 ASP A C 1
ATOM 777 O O . ASP A 1 285 ? 180.465 120.901 213.585 1.00 20.05 285 ASP A O 1
ATOM 782 N N . ILE A 1 286 ? 178.909 121.240 211.978 1.00 17.66 286 ILE A N 1
ATOM 783 C CA . ILE A 1 286 ? 179.526 122.420 211.376 1.00 19.41 286 ILE A CA 1
ATOM 784 C C . ILE A 1 286 ? 180.034 123.384 212.439 1.00 21.63 286 ILE A C 1
ATOM 785 O O . ILE A 1 286 ? 179.320 123.715 213.391 1.00 23.10 286 ILE A O 1
ATOM 790 N N . SER A 1 287 ? 181.278 123.828 212.286 1.00 20.79 287 SER A N 1
ATOM 791 C CA . SER A 1 287 ? 181.898 124.784 213.189 1.00 21.63 287 SER A CA 1
ATOM 792 C C . SER A 1 287 ? 181.924 126.159 212.538 1.00 22.09 287 SER A C 1
ATOM 793 O O . SER A 1 287 ? 182.382 126.311 211.402 1.00 21.95 287 SER A O 1
ATOM 796 N N . VAL A 1 288 ? 181.428 127.158 213.262 1.00 21.85 288 VAL A N 1
ATOM 797 C CA . VAL A 1 288 ? 181.386 128.532 212.794 1.00 22.59 288 VAL A CA 1
ATOM 798 C C . VAL A 1 288 ? 182.367 129.353 213.622 1.00 26.91 288 VAL A C 1
ATOM 799 O O . VAL A 1 288 ? 182.737 128.979 214.733 1.00 29.00 288 VAL A O 1
ATOM 803 N N . ALA A 1 289 ? 182.781 130.488 213.068 1.00 28.90 289 ALA A N 1
ATOM 804 C CA . ALA A 1 289 ? 183.773 131.350 213.693 1.00 32.43 289 ALA A CA 1
ATOM 805 C C . ALA A 1 289 ? 183.132 132.661 214.121 1.00 35.39 289 ALA A C 1
ATOM 806 O O . ALA A 1 289 ? 182.392 133.283 213.353 1.00 35.90 289 ALA A O 1
ATOM 808 N N . VAL A 1 290 ? 183.418 133.073 215.354 1.00 37.75 290 VAL A N 1
ATOM 809 C CA . VAL A 1 290 ? 182.945 134.340 215.900 1.00 39.18 290 VAL A CA 1
ATOM 810 C C . VAL A 1 290 ? 184.145 135.087 216.468 1.00 40.38 290 VAL A C 1
ATOM 811 O O . VAL A 1 290 ? 184.990 134.490 217.146 1.00 41.04 290 VAL A O 1
ATOM 815 N N . ALA A 1 291 ? 184.232 136.381 216.172 1.00 41.76 291 ALA A N 1
ATOM 816 C CA . ALA A 1 291 ? 185.341 137.185 216.664 1.00 45.91 291 ALA A CA 1
ATOM 817 C C . ALA A 1 291 ? 185.152 137.514 218.141 1.00 48.96 291 ALA A C 1
ATOM 818 O O . ALA A 1 291 ? 184.029 137.580 218.649 1.00 49.14 291 ALA A O 1
ATOM 820 N N . THR A 1 292 ? 186.269 137.723 218.830 1.00 50.56 292 THR A N 1
ATOM 821 C CA . THR A 1 292 ? 186.252 138.025 220.255 1.00 49.96 292 THR A CA 1
ATOM 822 C C . THR A 1 292 ? 187.546 138.746 220.611 1.00 50.28 292 THR A C 1
ATOM 823 O O . THR A 1 292 ? 188.413 138.966 219.761 1.00 50.11 292 THR A O 1
ATOM 827 N N . GLU A 1 293 ? 187.666 139.120 221.887 1.00 51.37 293 GLU A N 1
ATOM 828 C CA . GLU A 1 293 ? 188.876 139.762 222.383 1.00 53.55 293 GLU A CA 1
ATOM 829 C C . GLU A 1 293 ? 190.095 138.852 222.310 1.00 54.06 293 GLU A C 1
ATOM 830 O O . GLU A 1 293 ? 191.178 139.319 221.942 1.00 53.35 293 GLU A O 1
ATOM 836 N N . LYS A 1 294 ? 189.929 137.557 222.620 1.00 54.46 294 LYS A N 1
ATOM 837 C CA . LYS A 1 294 ? 191.053 136.572 222.558 1.00 54.52 294 LYS A CA 1
ATOM 838 C C . LYS A 1 294 ? 191.517 136.380 221.114 1.00 53.72 294 LYS A C 1
ATOM 839 O O . LYS A 1 294 ? 192.668 135.944 220.919 1.00 51.94 294 LYS A O 1
ATOM 845 N N . GLY A 1 295 ? 190.654 136.683 220.145 1.00 53.31 295 GLY A N 1
ATOM 846 C CA . GLY A 1 295 ? 190.980 136.439 218.756 1.00 50.72 295 GLY A CA 1
ATOM 847 C C . GLY A 1 295 ? 189.830 135.801 218.009 1.00 49.09 295 GLY A C 1
ATOM 848 O O . GLY A 1 295 ? 188.747 136.385 217.910 1.00 49.37 295 GLY A O 1
ATOM 849 N N . LEU A 1 296 ? 190.048 134.601 217.479 1.00 48.79 296 LEU A N 1
ATOM 850 C CA . LEU A 1 296 ? 189.022 133.861 216.758 1.00 46.02 296 LEU A CA 1
ATOM 851 C C . LEU A 1 296 ? 188.527 132.717 217.632 1.00 45.22 296 LEU A C 1
ATOM 852 O O . LEU A 1 296 ? 189.329 131.998 218.239 1.00 44.55 296 LEU A O 1
ATOM 857 N N . VAL A 1 297 ? 187.208 132.573 217.715 1.00 43.23 297 VAL A N 1
ATOM 858 C CA . VAL A 1 297 ? 186.565 131.520 218.491 1.00 41.02 297 VAL A CA 1
ATOM 859 C C . VAL A 1 297 ? 185.694 130.698 217.554 1.00 37.95 297 VAL A C 1
ATOM 860 O O . VAL A 1 297 ? 184.909 131.251 216.775 1.00 39.05 297 VAL A O 1
ATOM 864 N N . THR A 1 298 ? 185.833 129.380 217.631 1.00 35.86 298 THR A N 1
ATOM 865 C CA . THR A 1 298 ? 185.139 128.465 216.727 1.00 34.05 298 THR A CA 1
ATOM 866 C C . THR A 1 298 ? 184.304 127.483 217.534 1.00 33.95 298 THR A C 1
ATOM 867 O O . THR A 1 298 ? 184.747 126.338 217.759 1.00 32.83 298 THR A O 1
ATOM 871 N N . PRO A 1 299 ? 183.112 127.872 217.989 1.00 32.43 299 PRO A N 1
ATOM 872 C CA . PRO A 1 299 ? 182.235 126.909 218.661 1.00 30.74 299 PRO A CA 1
ATOM 873 C C . PRO A 1 299 ? 181.365 126.167 217.662 1.00 29.59 299 PRO A C 1
ATOM 874 O O . PRO A 1 299 ? 180.689 126.788 216.836 1.00 30.46 299 PRO A O 1
ATOM 878 N N . VAL A 1 300 ? 181.372 124.843 217.723 1.00 28.52 300 VAL A N 1
ATOM 879 C CA . VAL A 1 300 ? 180.638 124.025 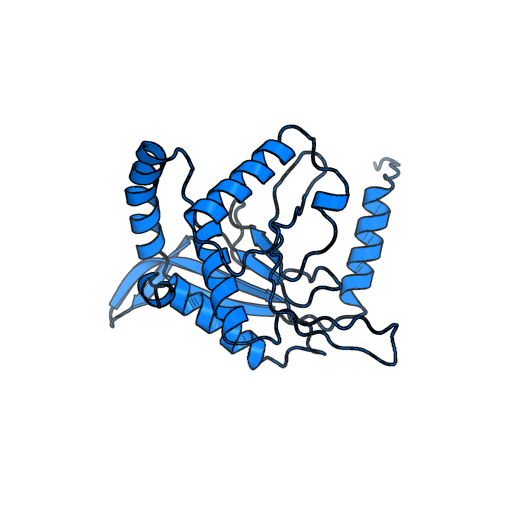216.767 1.00 24.75 300 VAL A CA 1
ATOM 880 C C . VAL A 1 300 ? 179.169 124.010 217.160 1.00 24.18 300 VAL A C 1
ATOM 881 O O . VAL A 1 300 ? 178.830 124.099 218.347 1.00 26.54 300 VAL A O 1
ATOM 885 N N . VAL A 1 301 ? 178.292 123.938 216.162 1.00 23.44 301 VAL A N 1
ATOM 886 C CA . VAL A 1 301 ? 176.889 123.649 216.419 1.00 22.24 301 VAL A CA 1
ATOM 887 C C . VAL A 1 301 ? 176.771 122.136 216.505 1.00 21.98 301 VAL A C 1
ATOM 888 O O . VAL A 1 301 ? 177.600 121.408 215.949 1.00 22.89 301 VAL A O 1
ATOM 892 N N . ARG A 1 302 ? 175.754 121.646 217.205 1.00 22.25 302 ARG A N 1
ATOM 893 C CA . ARG A 1 302 ? 175.589 120.205 217.328 1.00 23.24 302 ARG A CA 1
ATOM 894 C C . ARG A 1 302 ? 174.955 119.663 216.055 1.00 21.42 302 ARG A C 1
ATOM 895 O O . ARG A 1 302 ? 174.926 120.361 215.036 1.00 21.59 302 ARG A O 1
ATOM 903 N N . ASN A 1 303 ? 174.473 118.421 216.097 1.00 19.87 303 ASN A N 1
ATOM 904 C CA . ASN A 1 303 ? 173.963 117.748 214.908 1.00 20.82 303 ASN A CA 1
ATOM 905 C C . ASN A 1 303 ? 173.001 118.642 214.142 1.00 20.51 303 ASN A C 1
ATOM 906 O O . ASN A 1 303 ? 171.925 118.986 214.637 1.00 20.80 303 ASN A O 1
ATOM 911 N N . ALA A 1 304 ? 173.402 119.017 212.928 1.00 19.34 304 ALA A N 1
ATOM 912 C CA . ALA A 1 304 ? 172.642 119.949 212.106 1.00 19.65 304 ALA A CA 1
ATOM 913 C C . ALA A 1 304 ? 172.189 119.331 210.792 1.00 20.04 304 ALA A C 1
ATOM 914 O O . ALA A 1 304 ? 171.779 120.064 209.884 1.00 21.24 304 ALA A O 1
ATOM 916 N N . GLU A 1 305 ? 172.260 118.006 210.659 1.00 20.14 305 GLU A N 1
ATOM 917 C CA . GLU A 1 305 ? 171.797 117.368 209.434 1.00 20.94 305 GLU A CA 1
ATOM 918 C C . GLU A 1 305 ? 170.284 117.457 209.298 1.00 21.93 305 GLU A C 1
ATOM 919 O O . GLU A 1 305 ? 169.766 117.496 208.177 1.00 22.11 305 GLU A O 1
ATOM 925 N N . THR A 1 306 ? 169.564 117.496 210.417 1.00 22.01 306 THR A N 1
ATOM 926 C CA . THR A 1 306 ? 168.105 117.587 210.425 1.00 22.71 306 THR A CA 1
ATOM 927 C C . THR A 1 306 ? 167.711 118.822 211.227 1.00 22.49 306 THR A C 1
ATOM 928 O O . THR A 1 306 ? 167.395 118.732 212.415 1.00 23.41 306 THR A O 1
ATOM 932 N N . MET A 1 307 ? 167.721 119.973 210.560 1.00 21.13 307 MET A N 1
ATOM 933 C CA . MET A 1 307 ? 167.250 121.236 211.111 1.00 21.48 307 MET A CA 1
ATOM 934 C C . MET A 1 307 ? 167.284 122.271 209.997 1.00 22.77 307 MET A C 1
ATOM 935 O O . MET A 1 307 ? 168.144 122.215 209.114 1.00 23.06 307 MET A O 1
ATOM 940 N N . ASP A 1 308 ? 166.337 123.204 210.036 1.00 24.53 308 ASP A N 1
ATOM 941 C CA . ASP A 1 308 ? 166.140 124.138 208.940 1.00 25.22 308 ASP A CA 1
ATOM 942 C C . ASP A 1 308 ? 166.910 125.434 209.184 1.00 24.77 308 ASP A C 1
ATOM 943 O O . ASP A 1 308 ? 167.702 125.557 210.120 1.00 24.47 308 ASP A O 1
ATOM 948 N N . LEU A 1 309 ? 166.665 126.417 208.313 1.00 25.13 309 LEU A N 1
ATOM 949 C CA . LEU A 1 309 ? 167.383 127.685 208.395 1.00 25.68 309 LEU A CA 1
ATOM 950 C C . LEU A 1 309 ? 167.065 128.427 209.685 1.00 26.17 309 LEU A C 1
ATOM 951 O O . LEU A 1 309 ? 167.948 129.056 210.279 1.00 26.37 309 LEU A O 1
ATOM 956 N N . ILE A 1 310 ? 165.808 128.379 210.126 1.00 25.38 310 ILE A N 1
ATOM 957 C CA . ILE A 1 310 ? 165.389 129.185 211.271 1.00 24.55 310 ILE A CA 1
ATOM 958 C C . ILE A 1 310 ? 166.114 128.738 212.534 1.00 24.40 310 ILE A C 1
ATOM 959 O O . ILE A 1 310 ? 166.671 129.558 213.273 1.00 26.17 310 ILE A O 1
ATOM 964 N N . THR A 1 311 ? 166.130 127.431 212.797 1.00 22.72 311 THR A N 1
ATOM 965 C CA . THR A 1 311 ? 166.820 126.948 213.988 1.00 24.53 311 THR A CA 1
ATOM 966 C C . THR A 1 311 ? 168.331 127.070 213.848 1.00 26.83 311 THR A C 1
ATOM 967 O O . THR A 1 311 ? 169.030 127.241 214.853 1.00 27.22 311 THR A O 1
ATOM 971 N N . ILE A 1 312 ? 168.854 126.995 212.621 1.00 27.17 312 ILE A N 1
ATOM 972 C CA . ILE A 1 312 ? 170.278 127.245 212.413 1.00 24.53 312 ILE A CA 1
ATOM 973 C C . ILE A 1 312 ? 170.626 128.665 212.840 1.00 24.84 312 ILE A C 1
ATOM 974 O O . ILE A 1 312 ? 171.592 128.893 213.575 1.00 25.79 312 ILE A O 1
ATOM 979 N N . GLU A 1 313 ? 169.825 129.639 212.403 1.00 25.22 313 GLU A N 1
ATOM 980 C CA . GLU A 1 313 ? 170.060 131.022 212.804 1.00 26.42 313 GLU A CA 1
ATOM 981 C C . GLU A 1 313 ? 169.870 131.198 214.303 1.00 27.19 313 GLU A C 1
ATOM 982 O O . GLU A 1 313 ? 170.593 131.971 214.942 1.00 28.30 313 GLU A O 1
ATOM 988 N N . LYS A 1 314 ? 168.894 130.497 214.881 1.00 25.86 314 LYS A N 1
ATOM 989 C CA . LYS A 1 314 ? 168.666 130.596 216.318 1.00 25.61 314 LYS A CA 1
ATOM 990 C C . LYS A 1 314 ? 169.875 130.104 217.104 1.00 26.86 314 LYS A C 1
ATOM 991 O O . LYS A 1 314 ? 170.314 130.759 218.056 1.00 28.79 314 LYS A O 1
ATOM 997 N N . THR A 1 315 ? 170.441 128.961 216.710 1.00 27.19 315 THR A N 1
ATOM 998 C CA . THR A 1 315 ? 171.608 128.452 217.423 1.00 28.43 315 THR A CA 1
ATOM 999 C C . THR A 1 315 ? 172.851 129.286 217.131 1.00 28.84 315 THR A C 1
ATOM 1000 O O . THR A 1 315 ? 173.729 129.405 217.993 1.00 30.54 315 THR A O 1
ATOM 1004 N N . ILE A 1 316 ? 172.933 129.895 215.945 1.00 28.32 316 ILE A N 1
ATOM 1005 C CA . ILE A 1 316 ? 174.037 130.808 215.662 1.00 29.12 316 ILE A CA 1
ATOM 1006 C C . ILE A 1 316 ? 173.965 132.022 216.577 1.00 29.78 316 ILE A C 1
ATOM 1007 O O . ILE A 1 316 ? 174.976 132.456 217.138 1.00 31.22 316 ILE A O 1
ATOM 1012 N N . ALA A 1 317 ? 172.767 132.586 216.747 1.00 30.04 317 ALA A N 1
ATOM 1013 C CA . ALA A 1 317 ? 172.599 133.711 217.661 1.00 32.20 317 ALA A CA 1
ATOM 1014 C C . ALA A 1 317 ? 172.876 133.300 219.102 1.00 31.84 317 ALA A C 1
ATOM 1015 O O . ALA A 1 317 ? 173.444 134.078 219.879 1.00 33.26 317 ALA A O 1
ATOM 1017 N N . GLU A 1 318 ? 172.469 132.085 219.480 1.00 31.52 318 GLU A N 1
ATOM 1018 C CA . GLU A 1 318 ? 172.770 131.589 220.818 1.00 31.48 318 GLU A CA 1
ATOM 1019 C C . GLU A 1 318 ? 174.273 131.514 221.051 1.00 33.87 318 GLU A C 1
ATOM 1020 O O . GLU A 1 318 ? 174.775 131.973 222.085 1.00 35.79 318 GLU A O 1
ATOM 1026 N N . LEU A 1 319 ? 175.008 130.952 220.090 1.00 35.44 319 LEU A N 1
ATOM 1027 C CA . LEU A 1 319 ? 176.460 130.884 220.211 1.00 34.20 319 LEU A CA 1
ATOM 1028 C C . LEU A 1 319 ? 177.072 132.278 220.227 1.00 33.26 319 LEU A C 1
ATOM 1029 O O . LEU A 1 319 ? 178.033 132.533 220.959 1.00 34.76 319 LEU A O 1
ATOM 1034 N N . GLY A 1 320 ? 176.525 133.195 219.430 1.00 32.69 320 GLY A N 1
ATOM 1035 C CA . GLY A 1 320 ? 177.043 134.552 219.417 1.00 33.82 320 GLY A CA 1
ATOM 1036 C C . GLY A 1 320 ? 176.888 135.253 220.752 1.00 36.94 320 GLY A C 1
ATOM 1037 O O . GLY A 1 320 ? 177.811 135.923 221.221 1.00 38.29 320 GLY A O 1
ATOM 1038 N N . LYS A 1 321 ? 175.721 135.113 221.384 1.00 36.99 321 LYS A N 1
ATOM 1039 C CA . LYS A 1 321 ? 175.521 135.751 222.681 1.00 35.98 321 LYS A CA 1
ATOM 1040 C C . LYS A 1 321 ? 176.333 135.050 223.765 1.00 35.30 321 LYS A C 1
ATOM 1041 O O . LYS A 1 321 ? 176.803 135.687 224.714 1.00 36.40 321 LYS A O 1
ATOM 1047 N N . LYS A 1 322 ? 176.518 133.732 223.642 1.00 34.62 322 LYS A N 1
ATOM 1048 C CA . LYS A 1 322 ? 177.370 133.036 224.602 1.00 35.40 322 LYS A CA 1
ATOM 1049 C C . LYS A 1 322 ? 178.840 133.371 224.387 1.00 36.86 322 LYS A C 1
ATOM 1050 O O . LYS A 1 322 ? 179.668 133.149 225.277 1.00 38.50 322 LYS A O 1
ATOM 1056 N N . ALA A 1 323 ? 179.185 133.889 223.208 1.00 37.16 323 ALA A N 1
ATOM 1057 C CA . ALA A 1 323 ? 180.557 134.308 222.950 1.00 38.66 323 ALA A CA 1
ATOM 1058 C C . ALA A 1 323 ? 180.801 135.744 223.395 1.00 41.10 323 ALA A C 1
ATOM 1059 O O . ALA A 1 323 ? 181.880 136.060 223.908 1.00 42.14 323 ALA A O 1
ATOM 1061 N N . ARG A 1 324 ? 179.819 136.628 223.198 1.00 40.95 324 ARG A N 1
ATOM 1062 C CA . ARG A 1 324 ? 179.993 138.023 223.593 1.00 40.50 324 ARG A CA 1
ATOM 1063 C C . ARG A 1 324 ? 180.170 138.143 225.101 1.00 40.83 324 ARG A C 1
ATOM 1064 O O . ARG A 1 324 ? 181.115 138.780 225.580 1.00 40.29 324 ARG A O 1
ATOM 1072 N N . ASP A 1 325 ? 179.269 137.533 225.868 1.00 41.19 325 ASP A N 1
ATOM 1073 C CA . ASP A 1 325 ? 179.465 137.361 227.307 1.00 40.55 325 ASP A CA 1
ATOM 1074 C C . ASP A 1 325 ? 179.960 135.936 227.504 1.00 40.91 325 ASP A C 1
ATOM 1075 O O . ASP A 1 325 ? 179.235 134.967 227.281 1.00 39.65 325 ASP A O 1
ATOM 1080 N N . GLY A 1 326 ? 181.218 135.807 227.917 1.00 42.28 326 GLY A N 1
ATOM 1081 C CA . GLY A 1 326 ? 181.877 134.517 227.896 1.00 41.63 326 GLY A CA 1
ATOM 1082 C C . GLY A 1 326 ? 181.323 133.485 228.855 1.00 42.36 326 GLY A C 1
ATOM 1083 O O . GLY A 1 326 ? 181.564 133.546 230.064 1.00 40.80 326 GLY A O 1
ATOM 1084 N N . LYS A 1 327 ? 180.588 132.515 228.307 1.00 41.15 327 LYS A N 1
ATOM 1085 C CA . LYS A 1 327 ? 180.157 131.322 229.028 1.00 41.39 327 LYS A CA 1
ATOM 1086 C C . LYS A 1 327 ? 180.513 130.051 228.267 1.00 42.84 327 LYS A C 1
ATOM 1087 O O . LYS A 1 327 ? 180.200 128.948 228.725 1.00 44.50 327 LYS A O 1
ATOM 1093 N N . LEU A 1 328 ? 181.162 130.184 227.110 1.00 41.80 328 LEU A N 1
ATOM 1094 C CA . LEU A 1 328 ? 181.520 129.032 226.293 1.00 42.42 328 LEU A CA 1
ATOM 1095 C C . LEU A 1 328 ? 182.593 128.192 226.971 1.00 42.50 328 LEU A C 1
ATOM 1096 O O . LEU A 1 328 ? 183.756 128.599 227.043 1.00 43.27 328 LEU A O 1
ATOM 1101 N N . THR A 1 329 ? 182.213 127.018 227.465 1.00 44.00 329 THR A N 1
ATOM 1102 C CA . THR A 1 329 ? 183.178 126.130 228.089 1.00 46.07 329 THR A CA 1
ATOM 1103 C C . THR A 1 329 ? 183.910 125.309 227.027 1.00 45.92 329 THR A C 1
ATOM 1104 O O . THR A 1 329 ? 183.773 125.529 225.820 1.00 45.35 329 THR A O 1
ATOM 1108 N N . ILE A 1 330 ? 184.708 124.349 227.501 1.00 45.45 330 ILE A N 1
ATOM 1109 C CA . ILE A 1 330 ? 185.566 123.577 226.604 1.00 45.01 330 ILE A CA 1
ATOM 1110 C C . ILE A 1 330 ? 184.734 122.732 225.647 1.00 43.92 330 ILE A C 1
ATOM 1111 O O . ILE A 1 330 ? 185.018 122.672 224.445 1.00 43.51 330 ILE A O 1
ATOM 1116 N N . GLU A 1 331 ? 183.694 122.068 226.159 1.00 43.41 331 GLU A N 1
ATOM 1117 C CA . GLU A 1 331 ? 182.923 121.148 225.330 1.00 43.73 331 GLU A CA 1
ATOM 1118 C C . GLU A 1 331 ? 182.188 121.851 224.195 1.00 42.80 331 GLU A C 1
ATOM 1119 O O . GLU A 1 331 ? 181.834 121.198 223.209 1.00 40.38 331 GLU A O 1
ATOM 1125 N N . ASP A 1 332 ? 181.949 123.158 224.307 1.00 43.60 332 ASP A N 1
ATOM 1126 C CA . ASP A 1 332 ? 181.345 123.902 223.211 1.00 41.43 332 ASP A CA 1
ATOM 1127 C C . ASP A 1 332 ? 182.293 124.095 222.035 1.00 39.52 332 ASP A C 1
ATOM 1128 O O . ASP A 1 332 ? 181.837 124.465 220.948 1.00 36.92 332 ASP A O 1
ATOM 1133 N N . MET A 1 333 ? 183.592 123.860 222.225 1.00 39.39 333 MET A N 1
ATOM 1134 C CA . MET A 1 333 ? 184.563 123.945 221.145 1.00 38.79 333 MET A CA 1
ATOM 1135 C C . MET A 1 333 ? 185.066 122.591 220.671 1.00 36.48 333 MET A C 1
ATOM 1136 O O . MET A 1 333 ? 185.568 122.498 219.547 1.00 33.98 333 MET A O 1
ATOM 1141 N N . ALA A 1 334 ? 184.942 121.549 221.488 1.00 37.14 334 ALA A N 1
ATOM 1142 C CA . ALA A 1 334 ? 185.453 120.239 221.122 1.00 36.14 334 ALA A CA 1
ATOM 1143 C C . ALA A 1 334 ? 184.619 119.626 220.001 1.00 32.33 334 ALA A C 1
ATOM 1144 O O . ALA A 1 334 ? 183.464 119.994 219.771 1.00 32.50 334 ALA A O 1
ATOM 1146 N N . GLY A 1 335 ? 185.227 118.675 219.297 1.00 29.02 335 GLY A N 1
ATOM 1147 C CA . GLY A 1 335 ? 184.541 118.018 218.208 1.00 25.86 335 GLY A CA 1
ATOM 1148 C C . GLY A 1 335 ? 184.451 118.902 216.973 1.00 25.14 335 GLY A C 1
ATOM 1149 O O . GLY A 1 335 ? 185.186 119.878 216.805 1.00 25.73 335 GLY A O 1
ATOM 1150 N N . GLY A 1 336 ? 183.521 118.537 216.098 1.00 22.63 336 GLY A N 1
ATOM 1151 C CA . GLY A 1 336 ? 183.334 119.279 214.853 1.00 20.34 336 GLY A CA 1
ATOM 1152 C C . GLY A 1 336 ? 183.829 118.450 213.687 1.00 18.96 336 GLY A C 1
ATOM 1153 O O . GLY A 1 336 ? 184.906 117.854 213.719 1.00 19.03 336 GLY A O 1
ATOM 1154 N N . THR A 1 337 ? 183.022 118.410 212.635 1.00 17.47 337 THR A N 1
ATOM 1155 C CA . THR A 1 337 ? 183.343 117.655 211.431 1.00 15.78 337 THR A CA 1
ATOM 1156 C C . THR A 1 337 ? 183.591 118.540 210.223 1.00 15.51 337 THR A C 1
ATOM 1157 O O . THR A 1 337 ? 184.475 118.242 209.415 1.00 16.50 337 THR A O 1
ATOM 1161 N N . PHE A 1 338 ? 182.829 119.618 210.073 1.00 15.65 338 PHE A N 1
ATOM 1162 C CA . PHE A 1 338 ? 183.039 120.601 209.024 1.00 15.20 338 PHE A CA 1
ATOM 1163 C C . PHE A 1 338 ? 183.410 121.928 209.669 1.00 15.15 338 PHE A C 1
ATOM 1164 O O . PHE A 1 338 ? 183.482 122.046 210.894 1.00 17.37 338 PHE A O 1
ATOM 1172 N N . THR A 1 339 ? 183.653 122.935 208.835 1.00 14.29 339 THR A N 1
ATOM 1173 C CA . THR A 1 339 ? 184.001 124.261 209.334 1.00 15.03 339 THR A CA 1
ATOM 1174 C C . THR A 1 339 ? 183.681 125.294 208.267 1.00 13.84 339 THR A C 1
ATOM 1175 O O . THR A 1 339 ? 184.096 125.145 207.115 1.00 13.61 339 THR A O 1
ATOM 1179 N N . ILE A 1 340 ? 182.946 126.331 208.652 1.00 15.51 340 ILE A N 1
ATOM 1180 C CA . ILE A 1 340 ? 182.689 127.484 207.799 1.00 15.19 340 ILE A CA 1
ATOM 1181 C C . ILE A 1 340 ? 183.292 128.701 208.480 1.00 17.13 340 ILE A C 1
ATOM 1182 O O . ILE A 1 340 ? 182.895 129.058 209.596 1.00 18.82 340 ILE A O 1
ATOM 1187 N N . SER A 1 341 ? 184.249 129.340 207.811 1.00 16.28 341 SER A N 1
ATOM 1188 C CA . SER A 1 341 ? 184.957 130.495 208.352 1.00 16.11 341 SER A CA 1
ATOM 1189 C C . SER A 1 341 ? 184.520 131.728 207.576 1.00 16.31 341 SER A C 1
ATOM 1190 O O . SER A 1 341 ? 184.627 131.764 206.346 1.00 14.58 341 SER A O 1
ATOM 1193 N N . ASN A 1 342 ? 184.030 132.735 208.292 1.00 17.50 342 ASN A N 1
ATOM 1194 C CA . ASN A 1 342 ? 183.566 133.957 207.651 1.00 15.72 342 ASN A CA 1
ATOM 1195 C C . ASN A 1 342 ? 184.665 135.012 207.666 1.00 15.09 342 ASN A C 1
ATOM 1196 O O . ASN A 1 342 ? 184.966 135.592 208.714 1.00 15.00 342 ASN A O 1
ATOM 1201 N N . GLY A 1 343 ? 185.263 135.256 206.505 1.00 14.96 343 GLY A N 1
ATOM 1202 C CA . GLY A 1 343 ? 186.177 136.368 206.344 1.00 14.23 343 GLY A CA 1
ATOM 1203 C C . GLY A 1 343 ? 185.497 137.511 205.623 1.00 13.27 343 GLY A C 1
ATOM 1204 O O . GLY A 1 343 ? 186.151 138.453 205.166 1.00 12.23 343 GLY A O 1
ATOM 1205 N N . GLY A 1 344 ? 184.174 137.429 205.516 1.00 14.07 344 GLY A N 1
ATOM 1206 C CA . GLY A 1 344 ? 183.403 138.404 204.773 1.00 13.49 344 GLY A CA 1
ATOM 1207 C C . GLY A 1 344 ? 183.135 139.691 205.522 1.00 13.32 344 GLY A C 1
ATOM 1208 O O . GLY A 1 344 ? 182.923 140.739 204.905 1.00 13.03 344 GLY A O 1
ATOM 1209 N N . VAL A 1 345 ? 183.135 139.625 206.854 1.00 13.49 345 VAL A N 1
ATOM 1210 C CA . VAL A 1 345 ? 182.939 140.832 207.652 1.00 14.39 345 VAL A CA 1
ATOM 1211 C C . VAL A 1 345 ? 184.082 141.809 207.419 1.00 14.28 345 VAL A C 1
ATOM 1212 O O . VAL A 1 345 ? 183.902 143.031 207.485 1.00 14.49 345 VAL A O 1
ATOM 1216 N N . PHE A 1 346 ? 185.275 141.287 207.143 1.00 13.56 346 PHE A N 1
ATOM 1217 C CA . PHE A 1 346 ? 186.428 142.111 206.809 1.00 13.09 346 PHE A CA 1
ATOM 1218 C C . PHE A 1 346 ? 186.373 142.504 205.338 1.00 12.29 346 PHE A C 1
ATOM 1219 O O . PHE A 1 346 ? 185.333 142.355 204.691 1.00 11.84 346 PHE A O 1
ATOM 1227 N N . GLY A 1 347 ? 187.474 143.021 204.802 1.00 11.82 347 GLY A N 1
ATOM 1228 C CA . GLY A 1 347 ? 187.496 143.419 203.408 1.00 11.18 347 GLY A CA 1
ATOM 1229 C C . GLY A 1 347 ? 188.162 142.412 202.493 1.00 10.94 347 GLY A C 1
ATOM 1230 O O . GLY A 1 347 ? 188.832 142.792 201.529 1.00 11.75 347 GLY A O 1
ATOM 1231 N N . SER A 1 348 ? 187.979 141.126 202.777 1.00 9.91 348 SER A N 1
ATOM 1232 C CA . SER A 1 348 ? 188.630 140.087 201.996 1.00 8.89 348 SER A CA 1
ATOM 1233 C C . SER A 1 348 ? 187.992 139.958 200.615 1.00 8.73 348 SER A C 1
ATOM 1234 O O . SER A 1 348 ? 186.837 140.327 200.394 1.00 10.56 348 SER A O 1
ATOM 1237 N N . LEU A 1 349 ? 188.773 139.438 199.676 1.00 8.24 349 LEU A N 1
ATOM 1238 C CA . LEU A 1 349 ? 188.283 139.092 198.347 1.00 8.35 349 LEU A CA 1
ATOM 1239 C C . LEU A 1 349 ? 188.431 137.614 198.035 1.00 9.41 349 LEU A C 1
ATOM 1240 O O . LEU A 1 349 ? 187.487 136.994 197.543 1.00 10.16 349 LEU A O 1
ATOM 1245 N N . MET A 1 350 ? 189.596 137.039 198.309 1.00 9.02 350 MET A N 1
ATOM 1246 C CA . MET A 1 350 ? 189.819 135.603 198.229 1.00 8.24 350 MET A CA 1
ATOM 1247 C C . MET A 1 350 ? 190.816 135.233 199.320 1.00 8.00 350 MET A C 1
ATOM 1248 O O . MET A 1 350 ? 191.179 136.065 200.156 1.00 8.18 350 MET A O 1
ATOM 1253 N N . GLY A 1 351 ? 191.260 133.993 199.318 1.00 7.48 351 GLY A N 1
ATOM 1254 C CA . GLY A 1 351 ? 192.227 133.556 200.303 1.00 7.62 351 GLY A CA 1
ATOM 1255 C C . GLY A 1 351 ? 192.226 132.052 200.457 1.00 9.23 351 GLY A C 1
ATOM 1256 O O . GLY A 1 351 ? 191.314 131.346 200.035 1.00 11.73 351 GLY A O 1
ATOM 1257 N N . THR A 1 352 ? 193.284 131.553 201.090 1.00 9.52 352 THR A N 1
ATOM 1258 C CA . THR A 1 352 ? 193.460 130.125 201.291 1.00 10.96 352 THR A CA 1
ATOM 1259 C C . THR A 1 352 ? 193.228 129.802 202.757 1.00 12.68 352 THR A C 1
ATOM 1260 O O . THR A 1 352 ? 194.059 130.172 203.599 1.00 14.47 352 THR A O 1
ATOM 1264 N N . PRO A 1 353 ? 192.134 129.145 203.117 1.00 12.78 353 PRO A N 1
ATOM 1265 C CA . PRO A 1 353 ? 191.903 128.767 204.514 1.00 13.09 353 PRO A CA 1
ATOM 1266 C C . PRO A 1 353 ? 192.749 127.555 204.891 1.00 13.87 353 PRO A C 1
ATOM 1267 O O . PRO A 1 353 ? 193.453 126.974 204.070 1.00 14.13 353 PRO A O 1
ATOM 1271 N N . ILE A 1 354 ? 192.662 127.176 206.167 1.00 13.98 354 ILE A N 1
ATOM 1272 C CA . ILE A 1 354 ? 193.365 126.015 206.692 1.00 14.24 354 ILE A CA 1
ATOM 1273 C C . ILE A 1 354 ? 192.348 124.997 207.182 1.00 15.50 354 ILE A C 1
ATOM 1274 O O . ILE A 1 354 ? 191.179 125.310 207.416 1.00 15.89 354 ILE A O 1
ATOM 1279 N N . ILE A 1 355 ? 192.813 123.764 207.336 1.00 16.36 355 ILE A N 1
ATOM 1280 C CA . ILE A 1 355 ? 191.989 122.696 207.876 1.00 16.46 355 ILE A CA 1
ATOM 1281 C C . ILE A 1 355 ? 192.010 122.790 209.397 1.00 16.62 355 ILE A C 1
ATOM 1282 O O . ILE A 1 355 ? 192.844 123.475 209.993 1.00 17.51 355 ILE A O 1
ATOM 1287 N N . ASN A 1 356 ? 191.078 122.088 210.034 1.00 15.79 356 ASN A N 1
ATOM 1288 C CA . ASN A 1 356 ? 190.935 122.124 211.483 1.00 16.54 356 ASN A CA 1
ATOM 1289 C C . ASN A 1 356 ? 191.104 120.733 212.078 1.00 17.67 356 ASN A C 1
ATOM 1290 O O . ASN A 1 356 ? 190.259 120.295 212.864 1.00 18.12 356 ASN A O 1
ATOM 1295 N N . LEU A 1 357 ? 192.191 120.039 211.706 1.00 16.62 357 LEU A N 1
ATOM 1296 C CA . LEU A 1 357 ? 192.448 118.630 212.006 1.00 17.01 357 LEU A CA 1
ATOM 1297 C C . LEU A 1 357 ? 191.959 118.242 213.396 1.00 17.61 357 LEU A C 1
ATOM 1298 O O . LEU A 1 357 ? 192.195 118.974 214.366 1.00 17.73 357 LEU A O 1
ATOM 1303 N N . PRO A 1 358 ? 191.286 117.093 213.538 1.00 16.77 358 PRO A N 1
ATOM 1304 C CA . PRO A 1 358 ? 191.071 116.033 212.539 1.00 15.69 358 PRO A CA 1
ATOM 1305 C C . PRO A 1 358 ? 189.898 116.253 211.581 1.00 15.74 358 PRO A C 1
ATOM 1306 O O . PRO A 1 358 ? 189.202 115.300 211.250 1.00 16.07 358 PRO A O 1
ATOM 1310 N N . GLN A 1 359 ? 189.646 117.472 211.113 1.00 15.79 359 GLN A N 1
ATOM 1311 C CA . GLN A 1 359 ? 188.630 117.697 210.097 1.00 14.51 359 GLN A CA 1
ATOM 1312 C C . GLN A 1 359 ? 189.198 117.383 208.714 1.00 15.40 359 GLN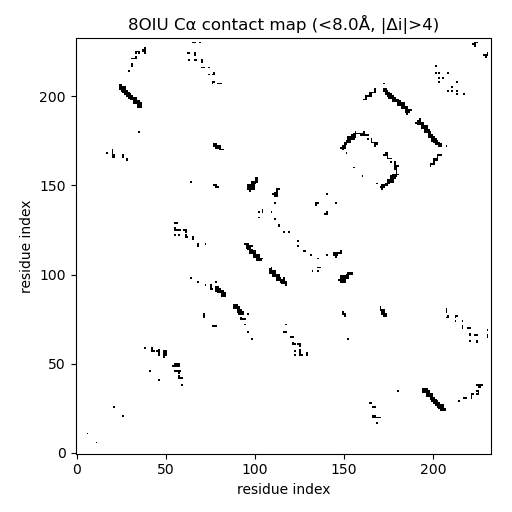 A C 1
ATOM 1313 O O . GLN A 1 359 ? 190.345 116.955 208.565 1.00 16.30 359 GLN A O 1
ATOM 1319 N N . SER A 1 360 ? 188.383 117.597 207.679 1.00 15.10 360 SER A N 1
ATOM 1320 C CA . SER A 1 360 ? 188.778 117.259 206.319 1.00 13.37 360 SER A CA 1
ATOM 1321 C C . SER A 1 360 ? 188.469 118.327 205.281 1.00 12.77 360 SER A C 1
ATOM 1322 O O . SER A 1 360 ? 188.903 118.176 204.134 1.00 14.49 360 SER A O 1
ATOM 1325 N N . ALA A 1 361 ? 187.735 119.381 205.625 1.00 11.53 361 ALA A N 1
ATOM 1326 C CA . ALA A 1 361 ? 187.443 120.436 204.666 1.00 12.23 361 ALA A CA 1
ATOM 1327 C C . ALA A 1 361 ? 187.022 121.687 205.420 1.00 13.78 361 ALA A C 1
ATOM 1328 O O . ALA A 1 361 ? 186.517 121.618 206.542 1.00 15.09 361 ALA A O 1
ATOM 1330 N N . VAL A 1 362 ? 187.234 122.834 204.780 1.00 13.20 362 VAL A N 1
ATOM 1331 C CA . VAL A 1 362 ? 186.907 124.135 205.353 1.00 11.51 362 VAL A CA 1
ATOM 1332 C C . VAL A 1 362 ? 186.446 125.052 204.231 1.00 11.32 362 VAL A C 1
ATOM 1333 O O . VAL A 1 362 ? 187.143 125.205 203.224 1.00 11.43 362 VAL A O 1
ATOM 1337 N N . LEU A 1 363 ? 185.278 125.662 204.402 1.00 10.50 363 LEU A N 1
ATOM 1338 C CA . LEU A 1 363 ? 184.758 126.604 203.425 1.00 9.86 363 LEU A CA 1
ATOM 1339 C C . LEU A 1 363 ? 185.173 128.024 203.789 1.00 11.17 363 LEU A C 1
ATOM 1340 O O . LEU A 1 363 ? 185.497 128.320 204.942 1.00 11.98 363 LEU A O 1
ATOM 1345 N N . GLY A 1 364 ? 185.164 128.903 202.791 1.00 11.33 364 GLY A N 1
ATOM 1346 C CA . GLY A 1 364 ? 185.558 130.280 203.007 1.00 10.83 364 GLY A CA 1
ATOM 1347 C C . GLY A 1 364 ? 184.608 131.291 202.402 1.00 10.21 364 GLY A C 1
ATOM 1348 O O . GLY A 1 364 ? 184.306 131.236 201.207 1.00 10.65 364 GLY A O 1
ATOM 1349 N N . LEU A 1 365 ? 184.134 132.224 203.221 1.00 11.76 365 LEU A N 1
ATOM 1350 C CA . LEU A 1 365 ? 183.253 133.289 202.765 1.00 11.56 365 LEU A CA 1
ATOM 1351 C C . LEU A 1 365 ? 184.037 134.590 202.656 1.00 12.01 365 LEU A C 1
ATOM 1352 O O . LEU A 1 365 ? 184.793 134.951 203.561 1.00 12.85 365 LEU A O 1
ATOM 1357 N N . HIS A 1 366 ? 183.855 135.292 201.539 1.00 11.77 366 HIS A N 1
ATOM 1358 C CA . HIS A 1 366 ? 184.822 136.293 201.097 1.00 11.52 366 HIS A CA 1
ATOM 1359 C C . HIS A 1 366 ? 184.149 137.590 200.655 1.00 11.16 366 HIS A C 1
ATOM 1360 O O . HIS A 1 366 ? 184.434 138.119 199.578 1.00 11.31 366 HIS A O 1
ATOM 1367 N N . ALA A 1 367 ? 183.243 138.122 201.478 1.00 11.29 367 ALA A N 1
ATOM 1368 C CA . ALA A 1 367 ? 182.864 139.538 201.420 1.00 10.54 367 ALA A CA 1
ATOM 1369 C C . ALA A 1 367 ? 182.318 139.925 200.041 1.00 10.38 367 ALA A C 1
ATOM 1370 O O . ALA A 1 367 ? 182.978 140.595 199.245 1.00 11.57 367 ALA A O 1
ATOM 1372 N N . ILE A 1 368 ? 181.106 139.438 199.772 1.00 10.50 368 ILE A N 1
ATOM 1373 C CA . ILE A 1 368 ? 180.406 139.632 198.503 1.00 10.69 368 ILE A CA 1
ATOM 1374 C C . ILE A 1 368 ? 180.576 141.061 197.996 1.00 10.77 368 ILE A C 1
ATOM 1375 O O . ILE A 1 368 ? 180.569 142.022 198.775 1.00 11.30 368 ILE A O 1
ATOM 1380 N N . LYS A 1 369 ? 180.789 141.203 196.690 1.00 11.31 369 LYS A N 1
ATOM 1381 C CA . LYS A 1 369 ? 181.109 142.487 196.087 1.00 11.30 369 LYS A CA 1
ATOM 1382 C C . LYS A 1 369 ? 180.398 142.614 194.748 1.00 11.86 369 LYS A C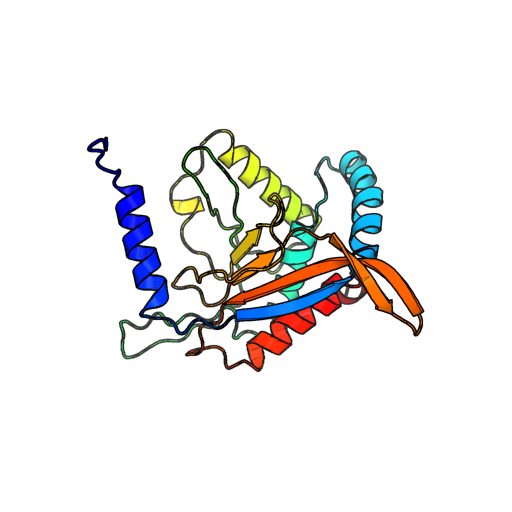 1
ATOM 1383 O O . LYS A 1 369 ? 179.985 141.623 194.143 1.00 12.63 369 LYS A O 1
ATOM 1389 N N . GLU A 1 370 ? 180.266 143.857 194.288 1.00 12.10 370 GLU A N 1
ATOM 1390 C CA . GLU A 1 370 ? 179.609 144.158 193.016 1.00 13.01 370 GLU A CA 1
ATOM 1391 C C . GLU A 1 370 ? 180.659 144.105 191.915 1.00 12.55 370 GLU A C 1
ATOM 1392 O O . GLU A 1 370 ? 181.604 144.893 191.889 1.00 11.92 370 GLU A O 1
ATOM 1398 N N . ARG A 1 371 ? 180.495 143.157 190.994 1.00 11.31 371 ARG A N 1
ATOM 1399 C CA . ARG A 1 371 ? 181.426 142.959 189.896 1.00 11.47 371 ARG A CA 1
ATOM 1400 C C . ARG A 1 371 ? 180.675 142.660 188.602 1.00 12.10 371 ARG A C 1
ATOM 1401 O O . ARG A 1 371 ? 179.562 142.129 188.636 1.00 12.98 371 ARG A O 1
ATOM 1409 N N . PRO A 1 372 ? 181.252 142.998 187.450 1.00 12.38 372 PRO A N 1
ATOM 1410 C CA . PRO A 1 372 ? 180.584 142.699 186.178 1.00 12.74 372 PRO A CA 1
ATOM 1411 C C . PRO A 1 372 ? 180.444 141.202 185.956 1.00 14.49 372 PRO A C 1
ATOM 1412 O O . PRO A 1 372 ? 181.268 140.403 186.405 1.00 15.53 372 PRO A O 1
ATOM 1416 N N . VAL A 1 373 ? 179.374 140.826 185.258 1.00 14.29 373 VAL A N 1
ATOM 1417 C CA . VAL A 1 373 ? 179.037 139.420 185.061 1.00 15.28 373 VAL A CA 1
ATOM 1418 C C . VAL A 1 373 ? 178.683 139.201 183.598 1.00 16.69 373 VAL A C 1
ATOM 1419 O O . VAL A 1 373 ? 178.215 140.116 182.915 1.00 18.78 373 VAL A O 1
ATOM 1423 N N . ALA A 1 374 ? 178.929 137.986 183.112 1.00 16.83 374 ALA A N 1
ATOM 1424 C CA . ALA A 1 374 ? 178.466 137.577 181.786 1.00 18.20 374 ALA A CA 1
ATOM 1425 C C . ALA A 1 374 ? 177.234 136.680 181.916 1.00 18.16 374 ALA A C 1
ATOM 1426 O O . ALA A 1 374 ? 177.237 135.502 181.558 1.00 18.04 374 ALA A O 1
ATOM 1428 N N . VAL A 1 375 ? 176.159 137.263 182.436 1.00 19.19 375 VAL A N 1
ATOM 1429 C CA . VAL A 1 375 ? 174.917 136.517 182.604 1.00 21.45 375 VAL A CA 1
ATOM 1430 C C . VAL A 1 375 ? 174.036 136.730 181.380 1.00 23.91 375 VAL A C 1
ATOM 1431 O O . VAL A 1 375 ? 174.050 137.804 180.766 1.00 23.56 375 VAL A O 1
ATOM 1435 N N . ASN A 1 376 ? 173.317 135.671 180.991 1.00 24.13 376 ASN A N 1
ATOM 1436 C CA . ASN A 1 376 ? 172.327 135.617 179.911 1.00 24.88 376 ASN A CA 1
ATOM 1437 C C . ASN A 1 376 ? 172.694 136.497 178.719 1.00 25.37 376 ASN A C 1
ATOM 1438 O O . ASN A 1 376 ? 171.834 137.182 178.157 1.00 25.79 376 ASN A O 1
ATOM 1443 N N . GLY A 1 377 ? 173.965 136.478 178.323 1.00 23.65 377 GLY A N 1
ATOM 1444 C CA . GLY A 1 377 ? 174.406 137.159 177.125 1.00 24.16 377 GLY A CA 1
ATOM 1445 C C . GLY A 1 377 ? 174.678 138.641 177.266 1.00 26.30 377 GLY A C 1
ATOM 1446 O O . GLY A 1 377 ? 175.020 139.285 176.266 1.00 26.48 377 GLY A O 1
ATOM 1447 N N . LYS A 1 378 ? 174.54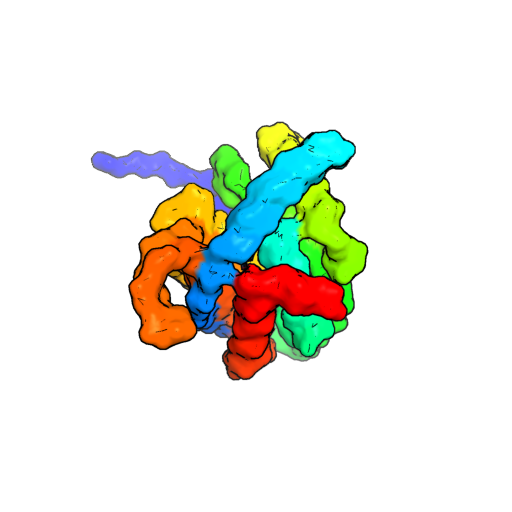4 139.207 178.463 1.00 25.57 378 LYS A N 1
ATOM 1448 C CA . LYS A 1 378 ? 174.771 140.630 178.662 1.00 22.96 378 LYS A CA 1
ATOM 1449 C C . LYS A 1 378 ? 175.660 140.838 179.879 1.00 22.22 378 LYS A C 1
ATOM 1450 O O . LYS A 1 378 ? 175.842 139.940 180.704 1.00 21.21 378 LYS A O 1
ATOM 1456 N N . VAL A 1 379 ? 176.217 142.040 179.978 1.00 22.13 379 VAL A N 1
ATOM 1457 C CA . VAL A 1 379 ? 177.115 142.393 181.070 1.00 20.59 379 VAL A CA 1
ATOM 1458 C C . VAL A 1 379 ? 176.439 143.439 181.947 1.00 21.08 379 VAL A C 1
ATOM 1459 O O . VAL A 1 379 ? 176.049 144.510 181.468 1.00 22.40 379 VAL A O 1
ATOM 1463 N N . GLU A 1 380 ? 176.289 143.125 183.232 1.00 19.36 380 GLU A N 1
ATOM 1464 C CA . GLU A 1 380 ? 175.721 144.056 184.195 1.00 19.36 380 GLU A CA 1
ATOM 1465 C C . GLU A 1 380 ? 176.288 143.756 185.574 1.00 18.81 380 GLU A C 1
ATOM 1466 O O . GLU A 1 380 ? 176.885 142.703 185.802 1.00 18.40 380 GLU A O 1
ATOM 1472 N N . ILE A 1 381 ? 176.099 144.702 186.491 1.00 17.29 381 ILE A N 1
ATOM 1473 C CA . ILE A 1 381 ? 176.672 144.580 187.824 1.00 14.23 381 ILE A CA 1
ATOM 1474 C C . ILE A 1 381 ? 175.774 143.713 188.695 1.00 14.46 381 ILE A C 1
ATOM 1475 O O . ILE A 1 381 ? 174.574 143.981 188.839 1.00 17.34 381 ILE A O 1
ATOM 1480 N N . ARG A 1 382 ? 176.351 142.668 189.280 1.00 14.17 382 ARG A N 1
ATOM 1481 C CA . ARG A 1 382 ? 175.663 141.811 190.233 1.00 13.56 382 ARG A CA 1
ATOM 1482 C C . ARG A 1 382 ? 176.555 141.584 191.442 1.00 12.58 382 ARG A C 1
ATOM 1483 O O . ARG A 1 382 ? 177.782 141.515 191.309 1.00 13.28 382 ARG A O 1
ATOM 1491 N N . PRO A 1 383 ? 175.969 141.466 192.629 1.00 11.82 383 PRO A N 1
ATOM 1492 C CA . PRO A 1 383 ? 176.779 141.266 193.836 1.00 11.26 383 PRO A CA 1
ATOM 1493 C C . PRO A 1 383 ? 177.239 139.829 194.001 1.00 11.66 383 PRO A C 1
ATOM 1494 O O . PRO A 1 383 ? 176.630 139.075 194.765 1.00 13.58 383 PRO A O 1
ATOM 1498 N N . MET A 1 384 ? 178.301 139.430 193.310 1.00 11.23 384 MET A N 1
ATOM 1499 C CA . MET A 1 384 ? 178.797 138.068 193.433 1.00 11.35 384 MET A CA 1
ATOM 1500 C C . MET A 1 384 ? 179.877 137.952 194.496 1.00 10.85 384 MET A C 1
ATOM 1501 O O . MET A 1 384 ? 180.312 138.941 195.089 1.00 12.13 384 MET A O 1
ATOM 1506 N N . MET A 1 385 ? 180.300 136.714 194.732 1.00 10.19 385 MET A N 1
ATOM 1507 C CA . MET A 1 385 ? 181.076 136.351 195.903 1.00 10.16 385 MET A CA 1
ATOM 1508 C C . MET A 1 385 ? 182.011 135.205 195.549 1.00 11.07 385 MET A C 1
ATOM 1509 O O . MET A 1 385 ? 181.669 134.353 194.726 1.00 12.31 385 MET A O 1
ATOM 1514 N N . TYR A 1 386 ? 183.188 135.188 196.163 1.00 10.39 386 TYR A N 1
ATOM 1515 C CA . TYR A 1 386 ? 184.127 134.098 195.959 1.00 9.47 386 TYR A CA 1
ATOM 1516 C C . TYR A 1 386 ? 183.968 133.042 197.050 1.00 10.04 386 TYR A C 1
ATOM 1517 O O . TYR A 1 386 ? 183.297 133.247 198.062 1.00 11.02 386 TYR A O 1
ATOM 1526 N N . LEU A 1 387 ? 184.602 131.894 196.831 1.00 9.79 387 LEU A N 1
ATOM 1527 C CA . LEU A 1 387 ? 184.515 130.770 197.749 1.00 8.60 387 LEU A CA 1
ATOM 1528 C C . LEU A 1 387 ? 185.866 130.076 197.812 1.00 9.30 387 LEU A C 1
ATOM 1529 O O . LEU A 1 387 ? 186.758 130.331 197.000 1.00 10.88 387 LEU A O 1
ATOM 1534 N N . ALA A 1 388 ? 186.018 129.196 198.797 1.00 8.69 388 ALA A N 1
ATOM 1535 C CA . ALA A 1 388 ? 187.253 128.445 198.953 1.00 8.20 388 ALA A CA 1
ATOM 1536 C C . ALA A 1 388 ? 186.947 127.119 199.627 1.00 8.85 388 ALA A C 1
ATOM 1537 O O . ALA A 1 388 ? 185.927 126.963 200.301 1.00 10.69 388 ALA A O 1
ATOM 1539 N N . LEU A 1 389 ? 187.851 126.160 199.439 1.00 8.64 389 LEU A N 1
ATOM 1540 C CA . LEU A 1 389 ? 187.683 124.836 200.032 1.00 9.33 389 LEU A CA 1
ATOM 1541 C C . LEU A 1 389 ? 189.058 124.202 200.169 1.00 9.77 389 LEU A C 1
ATOM 1542 O O . LEU A 1 389 ? 189.660 123.817 199.164 1.00 11.43 389 LEU A O 1
ATOM 1547 N N . THR A 1 390 ? 189.544 124.088 201.399 1.00 9.32 390 THR A N 1
ATOM 1548 C CA . THR A 1 390 ? 190.843 123.483 201.665 1.00 9.63 390 THR A CA 1
ATOM 1549 C C . THR A 1 390 ? 190.650 121.981 201.833 1.00 11.21 390 THR A C 1
ATOM 1550 O O . THR A 1 390 ? 190.034 121.532 202.804 1.00 12.21 390 THR A O 1
ATOM 1554 N N . TYR A 1 391 ? 191.178 121.205 200.890 1.00 11.57 391 TYR A N 1
ATOM 1555 C CA . TYR A 1 391 ? 190.969 119.768 200.906 1.00 10.27 391 TYR A CA 1
ATOM 1556 C C . TYR A 1 391 ? 191.840 119.109 201.965 1.00 10.49 391 TYR A C 1
ATOM 1557 O O . TYR A 1 391 ? 192.652 119.748 202.635 1.00 11.85 391 TYR A O 1
ATOM 1566 N N . ASP A 1 392 ? 191.663 117.804 202.095 1.00 11.08 392 ASP A N 1
ATOM 1567 C CA . ASP A 1 392 ? 192.648 116.908 202.685 1.00 12.04 392 ASP A CA 1
ATOM 1568 C C . ASP A 1 392 ? 192.861 115.833 201.624 1.00 12.87 392 ASP A C 1
ATOM 1569 O O . ASP A 1 392 ? 192.178 114.808 201.614 1.00 14.03 392 ASP A O 1
ATOM 1574 N N . HIS A 1 393 ? 193.817 116.076 200.725 1.00 12.68 393 HIS A N 1
ATOM 1575 C CA . HIS A 1 393 ? 193.895 115.309 199.487 1.00 12.96 393 HIS A CA 1
ATOM 1576 C C . HIS A 1 393 ? 194.195 113.835 199.708 1.00 13.54 393 HIS A C 1
ATOM 1577 O O . HIS A 1 393 ? 194.052 113.049 198.766 1.00 14.52 393 HIS A O 1
ATOM 1584 N N . ARG A 1 394 ? 194.614 113.439 200.903 1.00 13.57 394 ARG A N 1
ATOM 1585 C CA . ARG A 1 394 ? 194.642 112.021 201.224 1.00 13.48 394 ARG A CA 1
ATOM 1586 C C . ARG A 1 394 ? 193.245 111.453 201.446 1.00 14.00 394 ARG A C 1
ATOM 1587 O O . ARG A 1 394 ? 193.103 110.233 201.580 1.00 14.96 394 ARG A O 1
ATOM 1595 N N . LEU A 1 395 ? 192.221 112.306 201.492 1.00 15.32 395 LEU A N 1
ATOM 1596 C CA . LEU A 1 395 ? 190.827 111.881 201.509 1.00 15.88 395 LEU A CA 1
ATOM 1597 C C . LEU A 1 395 ? 190.072 112.374 200.280 1.00 14.88 395 LEU A C 1
ATOM 1598 O O . LEU A 1 395 ? 189.451 111.578 199.571 1.00 14.98 395 LEU A O 1
ATOM 1603 N N . LEU A 1 396 ? 190.108 113.676 200.012 1.00 13.57 396 LEU A N 1
ATOM 1604 C CA . LEU A 1 396 ? 189.488 114.235 198.822 1.00 13.33 396 LEU A CA 1
ATOM 1605 C C . LEU A 1 396 ? 190.378 114.006 197.604 1.00 16.63 396 LEU A C 1
ATOM 1606 O O . LEU A 1 396 ? 191.590 113.807 197.716 1.00 16.47 396 LEU A O 1
ATOM 1611 N N . ASP A 1 397 ? 189.758 114.025 196.420 1.00 17.02 397 ASP A N 1
ATOM 1612 C CA . ASP A 1 397 ? 190.482 113.788 195.176 1.00 14.79 397 ASP A CA 1
ATOM 1613 C C . ASP A 1 397 ? 190.326 114.933 194.181 1.00 14.03 397 ASP A C 1
ATOM 1614 O O . ASP A 1 397 ? 190.595 114.745 192.990 1.00 15.56 397 ASP A O 1
ATOM 1619 N N . GLY A 1 398 ? 189.891 116.109 194.626 1.00 13.33 398 GLY A N 1
ATOM 1620 C CA . GLY A 1 398 ? 189.607 117.188 193.696 1.00 14.30 398 GLY A CA 1
ATOM 1621 C C . GLY A 1 398 ? 188.274 116.962 193.014 1.00 14.05 398 GLY A C 1
ATOM 1622 O O . GLY A 1 398 ? 187.448 117.865 192.908 1.00 14.31 398 GLY A O 1
ATOM 1623 N N . ARG A 1 399 ? 188.018 115.697 192.681 1.00 13.91 399 ARG A N 1
ATOM 1624 C CA . ARG A 1 399 ? 186.690 115.364 192.115 1.00 14.70 399 ARG A CA 1
ATOM 1625 C C . ARG A 1 399 ? 185.631 115.589 193.196 1.00 14.99 399 ARG A C 1
ATOM 1626 O O . ARG A 1 399 ? 184.777 116.465 193.001 1.00 14.15 399 ARG A O 1
ATOM 1634 N N . GLU A 1 400 ? 185.730 114.903 194.340 1.00 14.82 400 GLU A N 1
ATOM 1635 C CA . GLU A 1 400 ? 184.625 115.025 195.280 1.00 13.82 400 GLU A CA 1
ATOM 1636 C C . GLU A 1 400 ? 184.499 116.453 195.780 1.00 13.86 400 GLU A C 1
ATOM 1637 O O . GLU A 1 400 ? 183.392 116.978 195.920 1.00 14.86 400 GLU A O 1
ATOM 1643 N N . ALA A 1 401 ? 185.633 117.106 196.031 1.00 13.01 401 ALA A N 1
ATOM 1644 C CA . ALA A 1 401 ? 185.603 118.459 196.570 1.00 11.06 401 ALA A CA 1
ATOM 1645 C C . ALA A 1 401 ? 185.065 119.455 195.552 1.00 10.94 401 ALA A C 1
ATOM 1646 O O . ALA A 1 401 ? 184.359 120.402 195.914 1.00 12.29 401 ALA A O 1
ATOM 1648 N N . VAL A 1 402 ? 185.387 119.266 194.273 1.00 11.74 402 VAL A N 1
ATOM 1649 C CA . VAL A 1 402 ? 184.917 120.201 193.259 1.00 12.65 402 VAL A CA 1
ATOM 1650 C C . VAL A 1 402 ? 183.418 120.051 193.042 1.00 12.56 402 VAL A C 1
ATOM 1651 O O . VAL A 1 402 ? 182.698 121.051 192.938 1.00 12.31 402 VAL A O 1
ATOM 1655 N N . GLN A 1 403 ? 182.909 118.813 192.969 1.00 11.72 403 GLN A N 1
ATOM 1656 C CA . GLN A 1 403 ? 181.449 118.688 192.929 1.00 11.62 403 GLN A CA 1
ATOM 1657 C C . GLN A 1 403 ? 180.797 119.188 194.215 1.00 12.25 403 GLN A C 1
ATOM 1658 O O . GLN A 1 403 ? 179.716 119.784 194.166 1.00 12.80 403 GLN A O 1
ATOM 1664 N N . PHE A 1 404 ? 181.445 118.995 195.365 1.00 12.75 404 PHE A N 1
ATOM 1665 C CA . PHE A 1 404 ? 180.946 119.573 196.610 1.00 11.00 404 PHE A CA 1
ATOM 1666 C C . PHE A 1 404 ? 180.765 121.079 196.480 1.00 10.68 404 PHE A C 1
ATOM 1667 O O . PHE A 1 404 ? 179.686 121.621 196.754 1.00 11.63 404 PHE A O 1
ATOM 1675 N N . LEU A 1 405 ? 181.816 121.769 196.046 1.00 9.91 405 LEU A N 1
ATOM 1676 C CA . LEU A 1 405 ? 181.772 123.223 196.009 1.00 10.16 405 LEU A CA 1
ATOM 1677 C C . LEU A 1 405 ? 180.819 123.726 194.932 1.00 10.94 405 LEU A C 1
ATOM 1678 O O . LEU A 1 405 ? 180.104 124.710 195.146 1.00 10.11 405 LEU A O 1
ATOM 1683 N N . VAL A 1 406 ? 180.779 123.063 193.774 1.00 11.82 406 VAL A N 1
ATOM 1684 C CA . VAL A 1 406 ? 179.867 123.513 192.729 1.00 11.00 406 VAL A CA 1
ATOM 1685 C C . VAL A 1 406 ? 178.419 123.269 193.135 1.00 11.40 406 VAL A C 1
ATOM 1686 O O . VAL A 1 406 ? 177.532 124.062 192.792 1.00 12.06 406 VAL A O 1
ATOM 1690 N N . LYS A 1 407 ? 178.148 122.198 193.887 1.00 10.65 407 LYS A N 1
ATOM 1691 C CA . LYS A 1 407 ? 176.791 121.959 1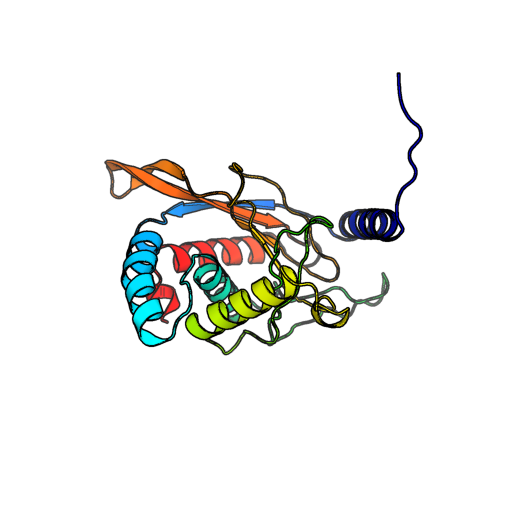94.357 1.00 9.72 407 LYS A CA 1
ATOM 1692 C C . LYS A 1 407 ? 176.393 122.975 195.419 1.00 10.18 407 LYS A C 1
ATOM 1693 O O . LYS A 1 407 ? 175.254 123.457 195.431 1.00 11.21 407 LYS A O 1
ATOM 1699 N N . VAL A 1 408 ? 177.325 123.327 196.308 1.00 10.75 408 VAL A N 1
ATOM 1700 C CA . VAL A 1 408 ? 177.067 124.412 197.250 1.00 10.29 408 VAL A CA 1
ATOM 1701 C C . VAL A 1 408 ? 176.753 125.696 196.495 1.00 9.68 408 VAL A C 1
ATOM 1702 O O . VAL A 1 408 ? 175.810 126.425 196.833 1.00 9.76 408 VAL A O 1
ATOM 1706 N N . LYS A 1 409 ? 177.525 125.980 195.445 1.00 10.09 409 LYS A N 1
ATOM 1707 C CA . LYS A 1 409 ? 177.324 127.193 194.663 1.00 10.54 409 LYS A CA 1
ATOM 1708 C C . LYS A 1 409 ? 175.943 127.217 194.021 1.00 10.10 409 LYS A C 1
ATOM 1709 O O . LYS A 1 409 ? 175.229 128.221 194.095 1.00 10.47 409 LYS A O 1
ATOM 1715 N N . GLU A 1 410 ? 175.544 126.112 193.384 1.00 9.82 410 GLU A N 1
ATOM 1716 C CA . GLU A 1 410 ? 174.250 126.105 192.708 1.00 9.97 410 GLU A CA 1
ATOM 1717 C C . GLU A 1 410 ? 173.095 126.134 193.700 1.00 10.13 410 GLU A C 1
ATOM 1718 O O . GLU A 1 410 ? 172.035 126.690 193.391 1.00 11.13 410 GLU A O 1
ATOM 1724 N N . TYR A 1 411 ? 173.267 125.544 194.886 1.00 9.98 411 TYR A N 1
ATOM 1725 C CA . TYR A 1 411 ? 172.252 125.703 195.922 1.00 9.48 411 TYR A CA 1
ATOM 1726 C C . TYR A 1 411 ? 172.126 127.161 196.342 1.00 9.71 411 TYR A C 1
ATOM 1727 O O . TYR A 1 411 ? 171.013 127.666 196.527 1.00 10.77 411 TYR A O 1
ATOM 1736 N N . ILE A 1 412 ? 173.257 127.851 196.496 1.00 11.40 412 ILE A N 1
ATOM 1737 C CA . ILE A 1 412 ? 173.227 129.240 196.947 1.00 11.06 412 ILE A CA 1
ATOM 1738 C C . ILE A 1 412 ? 172.630 130.149 195.879 1.00 10.29 412 ILE A C 1
ATOM 1739 O O . ILE A 1 412 ? 171.921 131.112 196.195 1.00 11.04 412 ILE A O 1
ATOM 1744 N N . GLU A 1 413 ? 172.905 129.866 194.602 1.00 10.32 413 GLU A N 1
ATOM 1745 C CA . GLU A 1 413 ? 172.423 130.730 193.526 1.00 11.04 413 GLU A CA 1
ATOM 1746 C C . GLU A 1 413 ? 170.909 130.882 193.553 1.00 12.06 413 GLU A C 1
ATOM 1747 O O . GLU A 1 413 ? 170.389 131.964 193.259 1.00 13.45 413 GLU A O 1
ATOM 1753 N N . ASP A 1 414 ? 170.188 129.821 193.894 1.00 12.63 414 ASP A N 1
ATOM 1754 C CA . ASP A 1 414 ? 168.750 129.915 194.098 1.00 11.44 414 ASP A CA 1
ATOM 1755 C C . ASP A 1 414 ? 168.331 128.929 195.179 1.00 10.25 414 ASP A C 1
ATOM 1756 O O . ASP A 1 414 ? 168.476 127.713 195.004 1.00 10.23 414 ASP A O 1
ATOM 1761 N N . PRO A 1 415 ? 167.811 129.412 196.309 1.00 10.15 415 PRO A N 1
ATOM 1762 C CA . PRO A 1 415 ? 167.424 128.497 197.394 1.00 10.38 415 PRO A CA 1
ATOM 1763 C C . PRO A 1 415 ? 166.323 127.522 197.012 1.00 11.38 415 PRO A C 1
ATOM 1764 O O . PRO A 1 415 ? 166.122 126.535 197.732 1.00 12.17 415 PRO A O 1
ATOM 1768 N N . ARG A 1 416 ? 165.603 127.766 195.914 1.00 10.97 416 ARG A N 1
ATOM 1769 C CA . ARG A 1 416 ? 164.602 126.807 195.462 1.00 10.61 416 ARG A CA 1
ATOM 1770 C C . ARG A 1 416 ? 165.215 125.437 195.205 1.00 12.12 416 ARG A C 1
ATOM 1771 O O . ARG A 1 416 ? 164.569 124.413 195.451 1.00 13.63 416 ARG A O 1
ATOM 1779 N N . LYS A 1 417 ? 166.451 125.395 194.705 1.00 11.09 417 LYS A N 1
ATOM 1780 C CA . LYS A 1 417 ? 167.144 124.121 194.556 1.00 10.03 417 LYS A CA 1
ATOM 1781 C C . LYS A 1 417 ? 167.414 123.469 195.902 1.00 10.48 417 LYS A C 1
ATOM 1782 O O . LYS A 1 417 ? 167.260 122.250 196.040 1.00 11.68 417 LYS A O 1
ATOM 1788 N N . MET A 1 418 ? 167.818 124.260 196.896 1.00 10.17 418 MET A N 1
ATOM 1789 C CA . MET A 1 418 ? 168.001 123.751 198.248 1.00 12.34 418 MET A CA 1
ATOM 1790 C C . MET A 1 418 ? 166.698 123.231 198.837 1.00 12.68 418 MET A C 1
ATOM 1791 O O . MET A 1 418 ? 166.723 122.335 199.687 1.00 13.57 418 MET A O 1
ATOM 1796 N N . LEU A 1 419 ? 165.562 123.755 198.377 1.00 11.52 419 LEU A N 1
ATOM 1797 C CA . LEU A 1 419 ? 164.266 123.283 198.847 1.00 13.05 419 LEU A CA 1
ATOM 1798 C C . LEU A 1 419 ? 164.026 121.815 198.517 1.00 12.78 419 LEU A C 1
ATOM 1799 O O . LEU A 1 419 ? 163.241 121.157 199.209 1.00 12.26 419 LEU A O 1
ATOM 1804 N N . LEU A 1 420 ? 164.676 121.287 197.485 1.00 12.91 420 LEU A N 1
ATOM 1805 C CA . LEU A 1 420 ? 164.542 119.875 197.143 1.00 12.50 420 LEU A CA 1
ATOM 1806 C C . LEU A 1 420 ? 165.371 119.004 198.079 1.00 13.52 420 LEU A C 1
ATOM 1807 O O . LEU A 1 420 ? 164.982 117.886 198.415 1.00 13.94 420 LEU A O 1
#

Solvent-accessible surface area: 13235 Å² total; per-residue (Å²): 226,134,205,187,130,169,103,53,160,80,143,74,128,70,62,102,114,71,122,99,4,87,106,70,7,48,49,75,37,36,83,50,66,0,27,1,23,33,3,53,92,55,38,51,96,93,48,85,94,13,91,175,156,76,45,14,118,5,20,54,30,0,1,0,4,50,0,0,5,10,0,12,149,54,21,78,14,0,1,2,6,23,94,11,120,158,37,74,70,83,75,28,137,52,130,81,4,13,1,5,3,27,32,73,32,154,139,36,124,25,41,0,7,10,114,78,0,55,118,48,78,30,62,41,6,12,112,29,32,49,57,11,18,120,68,10,134,73,67,130,31,66,148,107,21,70,57,66,16,6,0,4,0,36,43,18,20,120,136,82,40,86,76,32,99,23,66,2,55,31,86,10,0,1,2,0,1,3,15,24,59,104,106,36,104,13,100,61,107,84,117,122,58,112,71,23,20,8,49,0,0,1,1,7,2,73,109,14,1,82,18,164,32,0,60,52,0,3,56,52,0,45,36,22,2,54,42,33,186,88,17,147,175

Foldseek 3Di:
DDDDDDDDPVVVVVVVQQVVLPVQFQWDKDKDKFFFVQVVVVQVVVQVVCCVPPNFGRDVVLLLVLLLLVLCVVPFLQLWFQPPPSPPTDIDGDNFFFEWEWDADPVGIDTFTHGGDNPDHSVVVRVVVVVVRVCRHVPPDDDVRRPDGAEYEYEPQVPQFADDGDTANPSYFKYKYWGNFAWDWDCPPNDTDTTRMTMMMMIGRCVRDVCVSVVSSVVSSRVCSNDVVVSVD

InterPro domains:
  IPR000089 Biotin/lipoyl attachment [PF00364] (43-114)
  IPR000089 Biotin/lipoyl attachment [PS50968] (40-115)
  IPR001078 2-oxoacid dehydrogenase acyltransferase, catalytic domain [PF00198] (187-420)
  IPR003016 2-oxo acid dehydrogenase, lipoyl-binding site [PS00189] (65-94)
  IPR006255 Dihydrolipoamide succinyltransferase [TIGR01347] (43-420)
  IPR011053 Single hybrid motif [SSF51230] (41-134)
  IPR023213 Chloramphenicol acetyltransferase-like domain superfamily [G3DSA:3.30.559.10] (172-418)
  IPR050537 2-oxoacid dehydrogenase [PTHR43416] (27-420)

B-factor: mean 22.96, std 11.69, range [7.48, 59.64]

Nearest PDB structures (foldseek):
  7q5q-assembly1_B  TM=9.854E-01  e=3.738E-39  Thermochaetoides thermophila DSM 1495
  6h05-assembly1_A  TM=9.816E-01  e=1.259E-34  Homo sapiens
  8x02-assembly1_A  TM=9.743E-01  e=1.831E-34  Sus scrofa
  7uol-assembly1_D  TM=9.778E-01  e=1.627E-33  Bos taurus
  3l60-assembly1_A  TM=9.222E-01  e=1.201E-23  Mycobacterium tuberculosis

Radius of gyration: 18.56 Å; Cα contacts (8 Å, |Δi|>4): 414; chains: 1; bounding box: 56×48×52 Å

Organism: Chaetomium thermophilum (strain DSM 1495 / CBS 144.50 / IMI 039719) (NCBI:txid759272)

Sequence (233 aa):
EERRVKMNRMRLRIAERLKQSQNTAASLTTFNEVDMSALIEFRNKYKDEVLKKTGVKLGFMSAFSRAVVLAIRDLPVVNASIEGPNGGDTIVYRDYVDISVAVATEKGLVTPVVRNAETMDLITIEKTIAELGKKARDGKLTIEDMAGGTFTISNGGVFGSLMGTPIINLPQSAVLGLHAIKERPVAVNGKVEIRPMMYLALTYDHRLLDGREAVQFLVKVKEYIEDPRKMLL